Protein AF-A0A818QMR2-F1 (afdb_monomer)

Nearest PDB structures (foldseek):
  8cvs-assembly1_c  TM=7.789E-01  e=3.189E-11  Homo sapiens
  6kwx-assembly1_A  TM=8.080E-01  e=5.828E-10  Homo sapiens
  6kwy-assembly1_c  TM=7.541E-01  e=6.098E-10  Homo sapiens
  6rey-assembly1_d  TM=7.345E-01  e=6.098E-10  Homo sapiens
  7naq-assembly1_c  TM=7.638E-01  e=6.763E-09  Homo sapiens

Mean predicted aligned error: 12.2 Å

Sequence (271 aa):
MHCLKRMTRQLVRQTSSYFQGQTYILPLLMSVLPGIDLNDFEKTSMTLDFFDAIFMLISCVDCSSAVHTRNDLNEIEKEVCLSTAQFEDFITKFLDRIFQMINILSTDFSDAVNINEKYTDNDNLQVKLTSIVTSILRQCSSNIFRDSYEAIAKAIQNLLRSLLNIYPMNYRLTREKLDEPFIDFLPIRIWGQNADFDQIQVQYHIPNVDEIDFACDFVNTFIYSELMFLKENFLKVSKDERLRSLTVISSLAIGCFRIVSRIESKEVPNL

Solvent-accessible surface area (backbone atoms only — not comparable to full-atom values): 15987 Å² total; per-residue (Å²): 100,72,71,56,54,72,40,38,57,64,31,42,20,78,38,97,91,41,65,65,34,47,62,49,48,63,61,47,54,62,71,47,52,74,37,65,36,95,90,36,65,68,54,20,49,50,39,51,56,35,49,52,57,44,56,79,34,46,71,98,59,70,42,36,69,35,67,80,70,45,90,84,69,51,75,63,55,42,51,36,26,51,55,27,63,48,47,63,63,49,52,51,59,49,49,54,53,50,50,52,50,49,52,57,59,41,72,77,46,85,86,76,84,90,81,84,84,81,96,77,64,68,74,63,48,53,54,50,50,50,52,50,52,51,47,47,74,70,68,55,50,58,70,61,39,63,78,41,44,68,60,53,31,48,50,50,24,52,55,34,36,71,37,60,41,74,46,76,75,54,87,71,78,63,89,73,67,89,85,52,59,57,77,84,45,60,68,80,76,59,19,37,59,78,69,55,74,96,68,63,81,73,46,61,45,67,60,46,71,67,44,46,52,52,51,49,53,55,45,57,68,47,47,55,56,38,50,52,51,43,72,78,34,63,90,78,53,55,72,52,54,49,49,50,40,52,43,51,46,51,21,48,52,66,19,46,50,81,78,56,74,78,82,84,73,76,83,74,77,84,128

Foldseek 3Di:
DVVLLVCLLVLLAQDPVDRLSLLCLLVCLVVLLPLLDPVDPPSNVVSVSSVVSNPLQADLDQQQCLVVVDPPDDPSSNSNNVSS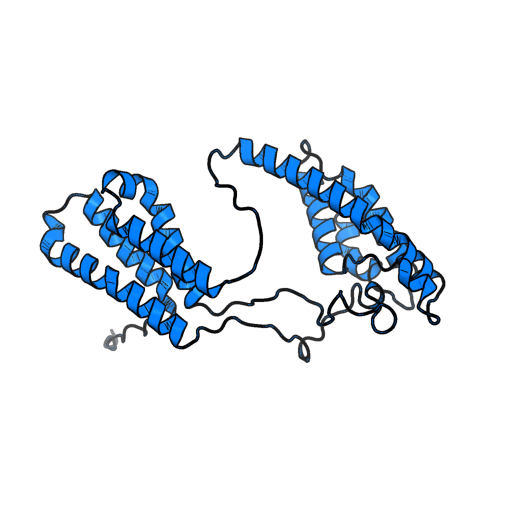VCSVVSVVSNVVSVVVNCVVVCVVPPDDDDDDDDDDDPPVVLVVLLVVLVCCLVPDDLVRCLVCLVVSLVSLQVSLCVQAPKDFPDPDLDPDDSPDDSHVDPRSNRGSPHRDPVPDPTDIDHHDPVSVVVLVVSLVVQQVVLVVCCVVCVPPDDPSSVSSSCSSNVSSCNNNVNVDDDDDDDPDPDD

Structure (mmCIF, N/CA/C/O backbone):
data_AF-A0A818QMR2-F1
#
_entry.id   AF-A0A818QMR2-F1
#
loop_
_atom_site.group_PDB
_atom_site.id
_atom_site.type_symbol
_atom_site.label_atom_id
_atom_site.label_alt_id
_atom_site.label_comp_id
_atom_site.label_asym_id
_atom_site.label_entity_id
_atom_site.label_seq_id
_atom_site.pdbx_PDB_ins_code
_atom_site.Cartn_x
_atom_site.Cartn_y
_atom_site.Cartn_z
_atom_site.occupancy
_atom_site.B_iso_or_equiv
_atom_site.auth_seq_id
_atom_site.auth_comp_id
_atom_site.auth_asym_id
_atom_site.auth_atom_id
_atom_site.pdbx_PDB_model_num
ATOM 1 N N . MET A 1 1 ? 14.823 19.671 -7.748 1.00 72.25 1 MET A N 1
ATOM 2 C CA . MET A 1 1 ? 14.104 18.382 -7.854 1.00 72.25 1 MET A CA 1
ATOM 3 C C . MET A 1 1 ? 12.709 18.499 -8.482 1.00 72.25 1 MET A C 1
ATOM 5 O O . MET A 1 1 ? 12.382 17.694 -9.343 1.00 72.25 1 MET A O 1
ATOM 9 N N . HIS A 1 2 ? 11.903 19.519 -8.151 1.00 75.75 2 HIS A N 1
ATOM 10 C CA . HIS A 1 2 ? 10.544 19.685 -8.708 1.00 75.75 2 HIS A CA 1
ATOM 11 C C . HIS A 1 2 ? 10.437 19.660 -10.244 1.00 75.75 2 HIS A C 1
ATOM 13 O O . HIS A 1 2 ? 9.513 19.051 -10.778 1.00 75.75 2 HIS A O 1
ATOM 19 N N . CYS A 1 3 ? 11.372 20.284 -10.970 1.00 81.75 3 CYS A N 1
ATOM 20 C CA . CYS A 1 3 ? 11.368 20.244 -12.437 1.00 81.75 3 CYS A CA 1
ATOM 21 C C . CYS A 1 3 ? 11.612 18.826 -12.970 1.00 81.75 3 CYS A C 1
ATOM 23 O O . CYS A 1 3 ? 10.933 18.398 -13.897 1.00 81.75 3 CYS A O 1
ATOM 25 N N . LEU A 1 4 ? 12.519 18.077 -12.334 1.00 79.00 4 LEU A N 1
ATOM 26 C CA . LEU A 1 4 ? 12.825 16.696 -12.702 1.00 79.00 4 LEU A CA 1
ATOM 27 C C . LEU A 1 4 ? 11.606 15.786 -12.475 1.00 79.00 4 LEU A C 1
ATOM 29 O O . LEU A 1 4 ? 11.243 15.036 -13.374 1.00 79.00 4 LEU A O 1
ATOM 33 N N . LYS A 1 5 ? 10.892 15.960 -11.348 1.00 80.56 5 LYS A N 1
ATOM 34 C CA . LYS A 1 5 ? 9.622 15.264 -11.044 1.00 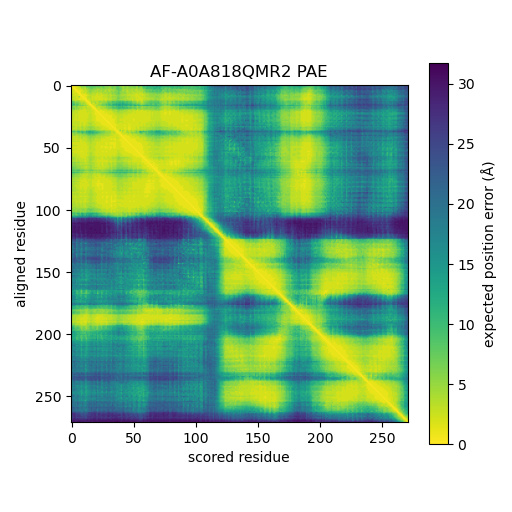80.56 5 LYS A CA 1
ATOM 35 C C . LYS A 1 5 ? 8.544 15.479 -12.118 1.00 80.56 5 LYS A C 1
ATOM 37 O O . LYS A 1 5 ? 7.731 14.602 -12.388 1.00 80.56 5 LYS A O 1
ATOM 42 N N . ARG A 1 6 ? 8.500 16.658 -12.743 1.00 82.44 6 ARG A N 1
ATOM 43 C CA . ARG A 1 6 ? 7.528 16.943 -13.816 1.00 82.44 6 ARG A CA 1
ATOM 44 C C . ARG A 1 6 ? 7.885 16.268 -15.137 1.00 82.44 6 ARG A C 1
ATOM 46 O O . ARG A 1 6 ? 7.009 16.070 -15.973 1.00 82.44 6 ARG A O 1
ATOM 53 N N . MET A 1 7 ? 9.153 15.916 -15.321 1.00 86.50 7 MET A N 1
ATOM 54 C CA . MET A 1 7 ? 9.665 15.303 -16.545 1.00 86.50 7 MET A CA 1
ATOM 55 C C . MET A 1 7 ? 9.785 13.781 -16.444 1.00 86.50 7 MET A C 1
ATOM 57 O O . MET A 1 7 ? 10.022 13.136 -17.462 1.00 86.50 7 MET A O 1
ATOM 61 N N . THR A 1 8 ? 9.563 13.197 -15.262 1.00 87.88 8 THR A N 1
ATOM 62 C CA . THR A 1 8 ? 9.777 11.773 -14.974 1.00 87.88 8 THR A CA 1
ATOM 63 C C . THR A 1 8 ? 9.131 10.851 -16.001 1.00 87.88 8 THR A C 1
ATOM 65 O O . THR A 1 8 ? 9.783 9.958 -16.523 1.00 87.88 8 THR A O 1
ATOM 68 N N . ARG A 1 9 ? 7.875 11.108 -16.385 1.00 87.38 9 ARG A N 1
ATOM 69 C CA . ARG A 1 9 ? 7.177 10.276 -17.378 1.00 87.38 9 ARG A CA 1
ATOM 70 C C . ARG A 1 9 ? 7.822 10.326 -18.762 1.00 87.38 9 ARG A C 1
ATOM 72 O O . ARG A 1 9 ? 7.910 9.293 -19.413 1.00 87.38 9 ARG A O 1
ATOM 79 N N . GLN A 1 10 ? 8.281 11.498 -19.196 1.00 86.69 10 GLN A N 1
ATOM 80 C CA . GLN A 1 10 ? 8.950 11.656 -20.493 1.00 86.69 10 GLN A CA 1
ATOM 81 C C . GLN A 1 10 ? 10.368 11.088 -20.489 1.00 86.69 10 GLN A C 1
ATOM 83 O O . GLN A 1 10 ? 10.864 10.672 -21.527 1.00 86.69 10 GLN A O 1
ATOM 88 N N . LEU A 1 11 ? 11.012 11.073 -19.323 1.00 89.31 11 LEU A N 1
ATOM 89 C CA . LEU A 1 11 ? 12.320 10.465 -19.138 1.00 89.31 11 LEU A CA 1
ATOM 90 C C . LEU A 1 11 ? 12.228 8.932 -19.153 1.00 89.31 11 LEU A C 1
ATOM 92 O O . LEU A 1 11 ? 13.040 8.270 -19.785 1.00 89.31 11 LEU A O 1
ATOM 96 N N . VAL A 1 12 ? 11.222 8.373 -18.478 1.00 90.56 12 VAL A N 1
ATOM 97 C CA . VAL A 1 12 ? 11.041 6.923 -18.323 1.00 90.56 12 VAL A CA 1
ATOM 98 C C . VAL A 1 12 ? 10.469 6.265 -19.586 1.00 90.56 12 VAL A C 1
ATOM 100 O O . VAL A 1 12 ? 10.807 5.124 -19.899 1.00 90.56 12 VAL A O 1
ATOM 103 N N . ARG A 1 13 ? 9.592 6.954 -20.322 1.00 86.50 13 ARG A N 1
ATOM 104 C CA . ARG A 1 13 ? 8.950 6.399 -21.516 1.00 86.50 13 ARG A CA 1
ATOM 105 C C . ARG A 1 13 ? 9.864 6.532 -22.733 1.00 86.50 13 ARG A C 1
ATOM 107 O O . ARG A 1 13 ? 10.238 7.643 -23.100 1.00 86.50 13 ARG A O 1
ATOM 114 N N . GLN A 1 14 ? 10.121 5.430 -23.438 1.00 81.12 14 GLN A N 1
ATOM 115 C CA . GLN A 1 14 ? 10.727 5.524 -24.768 1.00 81.12 14 GLN A CA 1
ATOM 116 C C . GLN A 1 14 ? 9.752 6.202 -25.737 1.00 81.12 14 GLN A C 1
ATOM 118 O O . GLN A 1 14 ? 8.620 5.751 -25.940 1.00 81.12 14 GLN A O 1
ATOM 123 N N . THR A 1 15 ? 10.194 7.300 -26.344 1.00 80.50 15 THR A N 1
ATOM 124 C CA . THR A 1 15 ? 9.456 7.995 -27.404 1.00 80.50 15 THR A CA 1
ATOM 125 C C . THR A 1 15 ? 10.331 8.103 -28.644 1.00 80.50 15 THR A C 1
ATOM 127 O O . THR A 1 15 ? 11.555 8.141 -28.543 1.00 80.50 15 THR A O 1
ATOM 130 N N . SER A 1 16 ? 9.720 8.198 -29.825 1.00 79.38 16 SER A N 1
ATOM 131 C CA . SER A 1 16 ? 10.461 8.379 -31.082 1.00 79.38 16 SER A CA 1
ATOM 132 C C . SER A 1 16 ? 11.329 9.645 -31.082 1.00 79.38 16 SER A C 1
ATOM 134 O O . SER A 1 16 ? 12.387 9.667 -31.701 1.00 79.38 16 SER A O 1
ATOM 136 N N . SER A 1 17 ? 10.902 10.688 -30.364 1.00 81.69 17 SER A N 1
ATOM 137 C CA . SER A 1 17 ? 11.625 11.954 -30.203 1.00 81.69 17 SER A CA 1
ATOM 138 C C . SER A 1 17 ? 12.726 11.925 -29.142 1.00 81.69 17 SER A C 1
ATOM 140 O O . SER A 1 17 ? 13.624 12.761 -29.181 1.00 81.69 17 SER A O 1
ATOM 142 N N . TYR A 1 18 ? 12.647 11.014 -28.170 1.00 84.44 18 TYR A N 1
ATOM 143 C CA . TYR A 1 18 ? 13.596 10.930 -27.064 1.00 84.44 18 TYR A CA 1
ATOM 144 C C . TYR A 1 18 ? 13.729 9.481 -26.598 1.00 84.44 18 TYR A C 1
ATOM 146 O O . TYR A 1 18 ? 12.989 8.997 -25.742 1.00 84.44 18 TYR A O 1
ATOM 154 N N . PHE A 1 19 ? 14.672 8.784 -27.222 1.00 81.12 19 PHE A N 1
ATOM 155 C CA . PHE A 1 19 ? 14.885 7.352 -27.043 1.00 81.12 19 PHE A CA 1
ATOM 156 C C . PHE A 1 19 ? 15.916 7.032 -25.942 1.00 81.12 19 PHE A C 1
ATOM 158 O O . PHE A 1 19 ? 15.886 5.947 -25.378 1.00 81.12 19 PHE A O 1
ATOM 165 N N . GLN A 1 20 ? 16.793 7.982 -25.589 1.00 88.38 20 GLN A N 1
ATOM 166 C CA . GLN A 1 20 ? 17.846 7.806 -24.570 1.00 88.38 20 GLN A CA 1
ATOM 167 C C . GLN A 1 20 ? 17.352 7.994 -23.131 1.00 88.38 20 GLN A C 1
ATOM 169 O O . GLN A 1 20 ? 18.091 7.705 -22.204 1.00 88.38 20 GLN A O 1
ATOM 174 N N . GLY A 1 21 ? 16.128 8.483 -22.909 1.00 91.00 21 GLY A N 1
ATOM 175 C CA . GLY A 1 21 ? 15.674 8.887 -21.572 1.00 91.00 21 GLY A CA 1
ATOM 176 C C . GLY A 1 21 ? 15.855 7.819 -20.488 1.00 91.00 21 GLY A C 1
ATOM 177 O O . GLY A 1 21 ? 16.298 8.127 -19.381 1.00 91.00 21 GLY A O 1
ATOM 178 N N . GLN A 1 22 ? 15.596 6.557 -20.837 1.00 92.69 22 GLN A N 1
ATOM 179 C CA . GLN A 1 22 ? 15.689 5.430 -19.914 1.00 92.69 22 GLN A CA 1
ATOM 180 C C . GLN A 1 22 ? 17.106 5.166 -19.394 1.00 92.69 22 GLN A C 1
ATOM 182 O O . GLN A 1 22 ? 17.247 4.722 -18.255 1.00 92.69 22 GLN A O 1
ATOM 187 N N . THR A 1 23 ? 18.151 5.469 -20.174 1.00 94.00 23 THR A N 1
ATOM 188 C CA . THR A 1 23 ? 19.544 5.209 -19.761 1.00 94.00 23 THR A CA 1
ATOM 189 C C . THR A 1 23 ? 19.954 6.076 -18.574 1.00 94.00 23 THR A C 1
ATOM 191 O O . THR A 1 23 ? 20.802 5.688 -17.775 1.00 94.00 23 THR A O 1
ATOM 194 N N . TYR A 1 24 ? 19.300 7.226 -18.393 1.00 92.94 24 TYR A N 1
ATOM 195 C CA . TYR A 1 24 ? 19.579 8.143 -17.292 1.00 92.94 24 TYR A CA 1
ATOM 196 C C . TYR A 1 24 ? 18.865 7.781 -15.990 1.00 92.94 24 TYR A C 1
ATOM 198 O O . TYR A 1 24 ? 19.216 8.341 -14.954 1.00 92.94 24 TYR A O 1
ATOM 206 N N . ILE A 1 25 ? 17.886 6.868 -16.002 1.00 93.06 25 ILE A N 1
ATOM 207 C CA . ILE A 1 25 ? 17.039 6.597 -14.830 1.00 93.06 25 ILE A CA 1
ATOM 208 C C . ILE A 1 25 ? 17.864 6.099 -13.645 1.00 93.06 25 ILE A C 1
ATOM 210 O O . ILE A 1 25 ? 17.853 6.740 -12.597 1.00 93.06 25 ILE A O 1
ATOM 214 N N . LEU A 1 26 ? 18.617 5.009 -13.798 1.00 93.25 26 LEU A N 1
ATOM 215 C CA . LEU A 1 26 ? 19.428 4.461 -12.704 1.00 93.25 26 LEU A CA 1
ATOM 216 C C . LEU A 1 26 ? 20.564 5.398 -12.267 1.00 93.25 26 LEU A C 1
ATOM 218 O O . LEU A 1 26 ? 20.700 5.624 -11.063 1.00 93.25 26 LEU A O 1
ATOM 222 N N . PRO A 1 27 ? 21.332 6.022 -13.183 1.00 94.38 27 PRO A N 1
ATOM 223 C CA . PRO A 1 27 ? 22.305 7.047 -12.808 1.00 94.38 27 PRO A CA 1
ATOM 224 C C . PRO A 1 27 ? 21.693 8.205 -12.005 1.00 94.38 27 PRO A C 1
ATOM 226 O O . PRO A 1 27 ? 22.282 8.677 -11.027 1.00 94.38 27 PRO A O 1
ATOM 229 N N . LEU A 1 28 ? 20.490 8.657 -12.374 1.00 93.69 28 LEU A N 1
ATOM 230 C CA . LEU A 1 28 ? 19.769 9.685 -11.625 1.00 93.69 28 LEU A CA 1
ATOM 231 C C . LEU A 1 28 ? 19.324 9.171 -10.259 1.00 93.69 28 LEU A C 1
ATOM 233 O O . LEU A 1 28 ? 19.553 9.859 -9.270 1.00 93.69 28 LEU A O 1
ATOM 237 N N . LEU A 1 29 ? 18.767 7.961 -10.175 1.00 93.81 29 LEU A N 1
ATOM 238 C CA . LEU A 1 29 ? 18.381 7.352 -8.902 1.00 93.81 29 LEU A CA 1
ATOM 239 C C . LEU A 1 29 ? 19.566 7.290 -7.924 1.00 93.81 29 LEU A C 1
ATOM 241 O O . LEU A 1 29 ? 19.464 7.763 -6.791 1.00 93.81 29 LEU A O 1
ATOM 245 N N . MET A 1 30 ? 20.715 6.804 -8.397 1.00 93.62 30 MET A N 1
ATOM 246 C CA . MET A 1 30 ? 21.949 6.716 -7.612 1.00 93.62 30 MET A CA 1
ATOM 247 C C . MET A 1 30 ? 22.483 8.092 -7.193 1.00 93.62 30 MET A C 1
ATOM 249 O O . MET A 1 30 ? 22.859 8.285 -6.037 1.00 93.62 30 MET A O 1
ATOM 253 N N . SER A 1 31 ? 22.511 9.064 -8.109 1.00 93.94 31 SER A N 1
ATOM 254 C CA . SER A 1 31 ? 23.057 10.403 -7.824 1.00 93.94 31 SER A CA 1
ATOM 255 C C . SER A 1 31 ? 22.177 11.237 -6.892 1.00 93.94 31 SER A C 1
ATOM 257 O O . SER A 1 31 ? 22.684 12.085 -6.158 1.00 93.94 31 SER A O 1
ATOM 259 N N . VAL A 1 32 ? 20.867 10.987 -6.900 1.00 93.56 32 VAL A N 1
ATOM 260 C CA . VAL A 1 32 ? 19.882 11.680 -6.064 1.00 93.56 32 VAL A CA 1
ATOM 261 C C . VAL A 1 32 ? 19.786 11.075 -4.664 1.00 93.56 32 VAL A C 1
ATOM 263 O O . VAL A 1 32 ? 19.384 11.766 -3.730 1.00 93.56 32 VAL A O 1
ATOM 266 N N . LEU A 1 33 ? 20.211 9.825 -4.481 1.00 93.19 33 LEU A N 1
ATOM 267 C CA . LEU A 1 33 ? 20.123 9.100 -3.213 1.00 93.19 33 LEU A CA 1
ATOM 268 C C . LEU A 1 33 ? 20.692 9.838 -1.980 1.00 93.19 33 LEU A C 1
ATOM 270 O O . LEU A 1 33 ? 20.046 9.802 -0.930 1.00 93.19 33 LE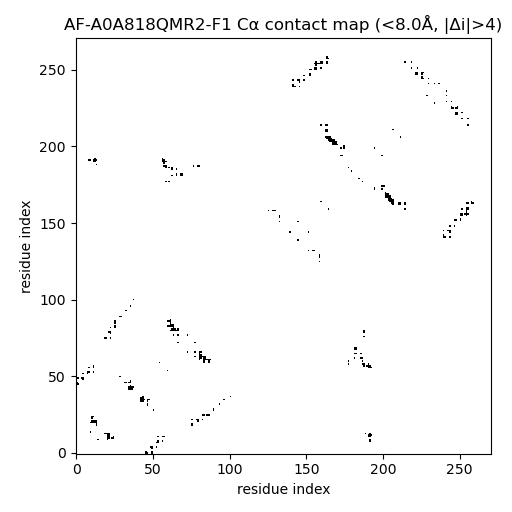U A O 1
ATOM 274 N N . PRO A 1 34 ? 21.825 10.569 -2.060 1.00 92.81 34 PRO A N 1
ATOM 275 C CA . PRO A 1 34 ? 22.319 11.390 -0.951 1.00 92.81 34 PRO A CA 1
ATOM 276 C C . PRO A 1 34 ? 21.391 12.548 -0.552 1.00 92.81 34 PRO A C 1
ATOM 278 O O . PRO A 1 34 ? 21.629 13.194 0.463 1.00 92.81 34 PRO A O 1
ATOM 281 N N . GLY A 1 35 ? 20.368 12.848 -1.356 1.00 90.56 35 GLY A N 1
ATOM 282 C CA . GLY A 1 35 ? 19.330 13.829 -1.052 1.00 90.56 35 GLY A CA 1
ATOM 283 C C . GLY A 1 35 ? 18.385 13.411 0.072 1.00 90.56 35 GLY A C 1
ATOM 284 O O . GLY A 1 35 ? 17.725 14.284 0.627 1.00 90.56 35 GLY A O 1
ATOM 285 N N . ILE A 1 36 ? 18.355 12.121 0.436 1.00 89.56 36 ILE A N 1
ATOM 286 C CA . ILE A 1 36 ? 17.766 11.652 1.696 1.00 89.56 36 ILE A CA 1
ATOM 287 C C . ILE A 1 36 ? 18.767 11.967 2.810 1.00 89.56 36 ILE A C 1
ATOM 289 O O . ILE A 1 36 ? 19.732 11.224 3.036 1.00 89.56 36 ILE A O 1
ATOM 293 N N . ASP A 1 37 ? 18.546 13.109 3.447 1.00 84.38 37 ASP A N 1
ATOM 294 C CA . ASP A 1 37 ? 19.419 13.752 4.420 1.00 84.38 37 ASP A CA 1
ATOM 295 C C . ASP A 1 37 ? 18.641 14.082 5.700 1.00 84.38 37 ASP A C 1
ATOM 297 O O . ASP A 1 37 ? 17.662 14.828 5.700 1.00 84.38 37 ASP A O 1
ATOM 301 N N . LEU A 1 38 ? 19.116 13.537 6.815 1.00 72.56 38 LEU A N 1
ATOM 302 C CA . LEU A 1 38 ? 18.492 13.657 8.132 1.00 72.56 38 LEU A CA 1
ATOM 303 C C . LEU A 1 38 ? 18.451 15.096 8.659 1.00 72.56 38 LEU A C 1
ATOM 305 O O . LEU A 1 38 ? 17.629 15.403 9.516 1.00 72.56 38 LEU A O 1
ATOM 309 N N . ASN A 1 39 ? 19.323 15.971 8.156 1.00 80.44 39 ASN A N 1
ATOM 310 C CA . ASN A 1 39 ? 19.394 17.362 8.604 1.00 80.44 39 ASN A CA 1
ATOM 311 C C . ASN A 1 39 ? 18.546 18.316 7.752 1.00 80.44 39 ASN A C 1
ATOM 313 O O . ASN A 1 39 ? 18.398 19.483 8.108 1.00 80.44 39 ASN A O 1
ATOM 317 N N . ASP A 1 40 ? 18.010 17.841 6.626 1.00 85.81 40 ASP A N 1
ATOM 318 C CA . ASP A 1 40 ? 17.294 18.666 5.655 1.00 85.81 40 ASP A CA 1
ATOM 319 C C . ASP A 1 40 ? 15.991 17.973 5.236 1.00 85.81 40 ASP A C 1
ATOM 321 O O . ASP A 1 40 ? 15.917 17.230 4.252 1.00 85.81 40 ASP A O 1
ATOM 325 N N . PHE A 1 41 ? 14.940 18.209 6.026 1.00 80.44 41 PHE A N 1
ATOM 326 C CA . PHE A 1 41 ? 13.615 17.634 5.793 1.00 80.44 41 PHE A CA 1
ATOM 327 C C . PHE A 1 41 ? 12.995 18.087 4.468 1.00 80.44 41 PHE A C 1
ATOM 329 O O . PHE A 1 41 ? 12.302 17.296 3.827 1.00 80.44 41 PHE A O 1
ATOM 336 N N . GLU A 1 42 ? 13.239 19.325 4.029 1.00 84.31 42 GLU A N 1
ATOM 337 C CA . GLU A 1 42 ? 12.695 19.824 2.763 1.00 84.31 42 GLU A CA 1
ATOM 338 C C . GLU A 1 42 ? 13.339 19.109 1.574 1.00 84.31 42 GLU A C 1
ATOM 340 O O . GLU A 1 42 ? 12.638 18.593 0.697 1.00 84.31 42 GLU A O 1
ATOM 345 N N . LYS A 1 43 ? 14.673 19.010 1.564 1.00 87.44 43 LYS A N 1
ATOM 346 C CA . LYS A 1 43 ? 15.418 18.287 0.526 1.00 87.44 43 LYS A CA 1
ATOM 347 C C . LYS A 1 43 ? 15.084 16.801 0.520 1.00 87.44 43 LYS A C 1
ATOM 349 O O . LYS A 1 43 ? 14.899 16.228 -0.558 1.00 87.44 43 LYS A O 1
ATOM 354 N N . THR A 1 44 ? 14.953 16.199 1.699 1.00 88.25 44 THR A N 1
ATOM 355 C CA . THR A 1 44 ? 14.538 14.803 1.846 1.00 88.25 44 THR A CA 1
ATOM 356 C C . THR A 1 44 ? 13.138 14.583 1.301 1.00 88.25 44 THR A C 1
ATOM 358 O O . THR A 1 44 ? 12.954 13.709 0.458 1.00 88.25 44 THR A O 1
ATOM 361 N N . SER A 1 45 ? 12.172 15.419 1.687 1.00 85.50 45 SER A N 1
ATOM 362 C CA . SER A 1 45 ? 10.798 15.357 1.181 1.00 85.50 45 SER A CA 1
ATOM 363 C C . SER A 1 45 ? 10.760 15.442 -0.347 1.00 85.50 45 SER A C 1
ATOM 365 O O . SER A 1 45 ? 10.222 14.552 -1.003 1.00 85.50 45 SER A O 1
ATOM 367 N N . MET A 1 46 ? 11.446 16.425 -0.944 1.00 88.00 46 MET A N 1
ATOM 368 C CA . MET A 1 46 ? 11.536 16.558 -2.405 1.00 88.00 46 MET A CA 1
ATOM 369 C C . MET A 1 46 ? 12.206 15.359 -3.092 1.00 88.00 46 MET A C 1
ATOM 371 O O . MET A 1 46 ? 11.887 15.050 -4.244 1.00 88.00 46 MET A O 1
ATOM 375 N N . THR A 1 47 ? 13.169 14.728 -2.422 1.00 91.44 47 THR A N 1
ATOM 376 C CA . THR A 1 47 ? 13.895 13.558 -2.926 1.00 91.44 47 THR A CA 1
ATOM 377 C C . THR A 1 47 ? 13.008 12.315 -2.906 1.00 91.44 47 THR A C 1
ATOM 379 O O . THR A 1 47 ? 12.920 11.617 -3.917 1.00 91.44 47 THR A O 1
ATOM 382 N N . LEU A 1 48 ? 12.284 12.083 -1.807 1.00 89.62 48 LEU A N 1
ATOM 383 C CA . LEU A 1 48 ? 11.300 11.004 -1.688 1.00 89.62 48 LEU A CA 1
ATOM 384 C C . LEU A 1 48 ? 10.170 11.164 -2.712 1.00 89.62 48 LEU A C 1
ATOM 386 O O . LEU A 1 48 ? 9.833 10.210 -3.403 1.00 89.62 48 LEU A O 1
ATOM 390 N N . ASP A 1 49 ? 9.677 12.388 -2.896 1.00 86.69 49 ASP A N 1
ATOM 391 C CA . ASP A 1 49 ? 8.682 12.747 -3.913 1.00 86.69 49 ASP A CA 1
ATOM 392 C C . ASP A 1 49 ? 9.119 12.410 -5.348 1.00 86.69 49 ASP A C 1
ATOM 394 O O . ASP A 1 49 ? 8.296 12.107 -6.217 1.00 86.69 49 ASP A O 1
ATOM 398 N N . PHE A 1 50 ? 10.415 12.546 -5.634 1.00 91.88 50 PHE A N 1
ATOM 399 C CA . PHE A 1 50 ? 10.982 12.186 -6.928 1.00 91.88 50 PHE A CA 1
ATOM 400 C C . PHE A 1 50 ? 11.113 10.669 -7.079 1.00 91.88 50 PHE A C 1
ATOM 402 O O . PHE A 1 50 ? 10.760 10.142 -8.136 1.00 91.88 50 PHE A O 1
ATOM 409 N N . PHE A 1 51 ? 11.574 9.976 -6.035 1.00 91.19 51 PHE A N 1
ATOM 410 C CA . PHE A 1 51 ? 11.661 8.517 -6.031 1.00 91.19 51 PHE A CA 1
ATOM 411 C C . PHE A 1 51 ? 10.296 7.860 -6.200 1.00 91.19 51 PHE A C 1
ATOM 413 O O . PHE A 1 51 ? 10.153 7.006 -7.069 1.00 91.19 51 PHE A O 1
ATOM 420 N N . ASP A 1 52 ? 9.286 8.323 -5.465 1.00 88.25 52 ASP A N 1
ATOM 421 C CA . ASP A 1 52 ? 7.897 7.885 -5.613 1.00 88.25 52 ASP A CA 1
ATOM 422 C C . ASP A 1 52 ? 7.410 8.048 -7.063 1.00 88.25 52 ASP A C 1
ATOM 424 O O . ASP A 1 52 ? 6.923 7.104 -7.688 1.00 88.25 52 ASP A O 1
ATOM 428 N N . ALA A 1 53 ? 7.661 9.216 -7.668 1.00 90.19 53 ALA A N 1
ATOM 429 C CA . ALA A 1 53 ? 7.298 9.466 -9.060 1.00 90.19 53 ALA A CA 1
ATOM 430 C C . ALA A 1 53 ? 7.999 8.527 -10.061 1.00 90.19 53 ALA A C 1
ATOM 432 O O . ALA A 1 53 ? 7.385 8.168 -11.065 1.00 90.19 53 ALA A O 1
ATOM 433 N N . ILE A 1 54 ? 9.264 8.147 -9.829 1.00 90.81 54 ILE A N 1
ATOM 434 C CA . ILE A 1 54 ? 9.981 7.174 -10.674 1.00 90.81 54 ILE A CA 1
ATOM 435 C C . ILE A 1 54 ? 9.434 5.762 -10.442 1.00 90.81 54 ILE A C 1
ATOM 437 O O . ILE A 1 54 ? 9.115 5.082 -11.415 1.00 90.81 54 ILE A O 1
ATOM 441 N N . PHE A 1 55 ? 9.298 5.322 -9.187 1.00 89.25 55 PHE A N 1
ATOM 442 C CA . PHE A 1 55 ? 8.861 3.965 -8.841 1.00 89.25 55 PHE A CA 1
ATOM 443 C C . PHE A 1 55 ? 7.434 3.660 -9.293 1.00 89.25 55 PHE A C 1
ATOM 445 O O . PHE A 1 55 ? 7.141 2.524 -9.650 1.00 89.25 55 PHE A O 1
ATOM 452 N N . MET A 1 56 ? 6.562 4.667 -9.376 1.00 86.69 56 MET A N 1
ATOM 453 C CA . MET A 1 56 ? 5.243 4.504 -9.998 1.00 86.69 56 MET A CA 1
ATOM 454 C C . MET A 1 56 ? 5.295 4.261 -11.517 1.00 86.69 56 MET A C 1
ATOM 456 O O . MET A 1 56 ? 4.289 3.864 -12.104 1.00 86.69 56 MET A O 1
ATOM 460 N N . LEU A 1 57 ? 6.425 4.535 -12.175 1.00 88.31 57 LEU A N 1
ATOM 461 C CA . LEU A 1 57 ? 6.585 4.439 -13.629 1.00 88.31 57 LEU A CA 1
ATOM 462 C C . LEU A 1 57 ? 7.500 3.291 -14.070 1.00 88.31 57 LEU A C 1
ATOM 464 O O . LEU A 1 57 ? 7.465 2.938 -15.249 1.00 88.31 57 LEU A O 1
ATOM 468 N N . ILE A 1 58 ? 8.319 2.729 -13.179 1.00 89.19 58 ILE A N 1
ATOM 469 C CA . ILE A 1 58 ? 9.257 1.647 -13.502 1.00 89.19 58 ILE A CA 1
ATOM 470 C C . ILE A 1 58 ? 8.952 0.381 -12.709 1.00 89.19 58 ILE A C 1
ATOM 472 O O . ILE A 1 58 ? 8.431 0.422 -11.601 1.00 89.19 58 ILE A O 1
ATOM 476 N N . SER A 1 59 ? 9.360 -0.756 -13.258 1.00 87.69 59 SER A N 1
ATOM 477 C CA . SER A 1 59 ? 9.472 -2.015 -12.527 1.00 87.69 59 SER A CA 1
ATOM 478 C C . SER A 1 59 ? 10.937 -2.260 -12.156 1.00 87.69 59 SER A C 1
ATOM 480 O O . SER A 1 59 ? 11.782 -2.382 -13.047 1.00 87.69 59 SER A O 1
ATOM 482 N N . CYS A 1 60 ? 11.243 -2.361 -10.863 1.00 89.19 60 CYS A N 1
ATOM 483 C CA . CYS A 1 60 ? 12.591 -2.663 -10.368 1.00 89.19 60 CYS A CA 1
ATOM 484 C C . CYS A 1 60 ? 12.906 -4.160 -10.532 1.00 89.19 60 CYS A C 1
ATOM 486 O O . CYS A 1 60 ? 12.801 -4.927 -9.578 1.00 89.19 60 CYS A O 1
ATOM 488 N N . VAL A 1 61 ? 13.244 -4.577 -11.753 1.00 90.25 61 VAL A N 1
ATOM 489 C CA . VAL A 1 61 ? 13.612 -5.958 -12.100 1.00 90.25 61 VAL A CA 1
ATOM 490 C C . VAL A 1 61 ? 14.997 -5.9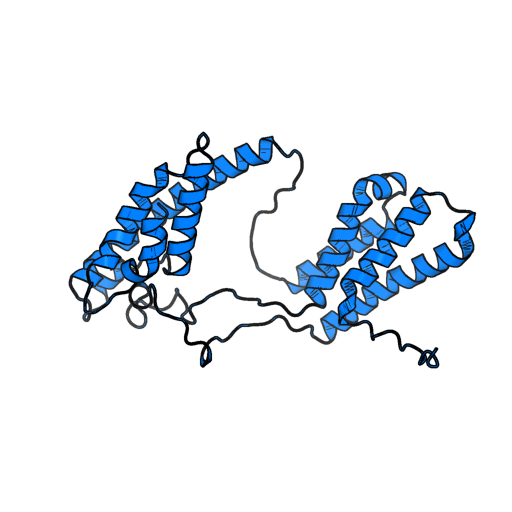48 -12.737 1.00 90.25 61 VAL A C 1
ATOM 492 O O . VAL A 1 61 ? 15.222 -5.194 -13.686 1.00 90.25 61 VAL A O 1
ATOM 495 N N . ASP A 1 62 ? 15.909 -6.784 -12.237 1.00 92.62 62 ASP A N 1
ATOM 496 C CA . ASP A 1 62 ? 17.188 -7.033 -12.902 1.00 92.62 62 ASP A CA 1
ATOM 497 C C . ASP A 1 62 ? 16.956 -7.900 -14.144 1.00 92.62 62 ASP A C 1
ATOM 499 O O . ASP A 1 62 ? 16.715 -9.104 -14.061 1.00 92.62 62 ASP A O 1
ATOM 503 N N . CYS A 1 63 ? 17.018 -7.259 -15.306 1.00 92.94 63 CYS A N 1
ATOM 504 C CA . CYS A 1 63 ? 16.909 -7.890 -16.614 1.00 92.94 63 CYS A CA 1
ATOM 505 C C . CYS A 1 63 ? 18.233 -7.841 -17.388 1.00 92.94 63 CYS A C 1
ATOM 507 O O . CYS A 1 63 ? 18.240 -7.972 -18.613 1.00 92.94 63 CYS A O 1
ATOM 509 N N . SER A 1 64 ? 19.367 -7.683 -16.700 1.00 94.88 64 SER A N 1
ATOM 510 C CA . SER A 1 64 ? 20.699 -7.657 -17.323 1.00 94.88 64 SER A CA 1
ATOM 511 C C . SER A 1 64 ? 21.010 -8.927 -18.122 1.00 94.88 64 SER A C 1
ATOM 513 O O . SER A 1 64 ? 21.603 -8.860 -19.200 1.00 94.88 64 SER A O 1
ATOM 515 N N . SER A 1 65 ? 20.507 -10.080 -17.672 1.00 93.38 65 SER A N 1
ATOM 516 C CA . SER A 1 65 ? 20.631 -11.364 -18.373 1.00 93.38 65 SER A CA 1
ATOM 517 C C . SER A 1 65 ? 19.830 -11.446 -19.684 1.00 93.38 65 SER A C 1
ATOM 519 O O . SER A 1 65 ? 20.107 -12.317 -20.517 1.00 93.38 65 SER A O 1
ATOM 521 N N . ALA A 1 66 ? 18.883 -10.528 -19.927 1.00 93.25 66 ALA A N 1
ATOM 522 C CA . ALA A 1 66 ? 18.097 -10.487 -21.162 1.00 93.25 66 ALA A CA 1
ATOM 523 C C . ALA A 1 66 ? 18.978 -10.291 -22.408 1.00 93.25 66 ALA A C 1
ATOM 525 O O . ALA A 1 66 ? 18.651 -10.802 -23.477 1.00 93.25 66 ALA A O 1
ATOM 526 N N . VAL A 1 67 ? 20.134 -9.630 -22.261 1.00 93.38 67 VAL A N 1
ATOM 527 C CA . VAL A 1 67 ? 21.104 -9.393 -23.348 1.00 93.38 67 VAL A CA 1
ATOM 528 C C . VAL A 1 67 ? 21.672 -10.692 -23.929 1.00 93.38 67 VAL A C 1
ATOM 530 O O . VAL A 1 67 ? 22.088 -10.722 -25.084 1.00 93.38 67 VAL A O 1
ATOM 533 N N . HIS A 1 68 ? 21.667 -11.777 -23.153 1.00 92.31 68 HIS A N 1
ATOM 534 C CA . HIS A 1 68 ? 22.159 -13.086 -23.589 1.00 92.31 68 HIS A CA 1
ATOM 535 C C . HIS A 1 68 ? 21.061 -14.005 -24.131 1.00 92.31 68 HIS A C 1
ATOM 537 O O . HIS A 1 68 ? 21.368 -14.999 -24.784 1.00 92.31 68 HIS A O 1
ATOM 543 N N . THR A 1 69 ? 19.795 -13.709 -23.837 1.00 90.62 69 THR A N 1
ATOM 544 C CA . THR A 1 69 ? 18.656 -14.579 -24.172 1.00 90.62 69 THR A CA 1
ATOM 545 C C . THR A 1 69 ? 17.836 -14.042 -25.338 1.00 90.62 69 THR A C 1
ATOM 547 O O . THR A 1 69 ? 17.313 -14.826 -26.129 1.00 90.62 69 THR A O 1
ATOM 550 N N . ARG A 1 70 ? 17.735 -12.715 -25.474 1.00 92.25 70 ARG A N 1
ATOM 551 C CA . ARG A 1 70 ? 16.950 -12.044 -26.512 1.00 92.25 70 ARG A CA 1
ATOM 552 C C . ARG A 1 70 ? 17.814 -11.625 -27.700 1.00 92.25 70 ARG A C 1
ATOM 554 O O . ARG A 1 70 ? 18.911 -11.103 -27.533 1.00 92.25 70 ARG A O 1
ATOM 561 N N . ASN A 1 71 ? 17.258 -11.755 -28.905 1.00 91.56 71 ASN A N 1
ATOM 562 C CA . ASN A 1 71 ? 17.915 -11.361 -30.161 1.00 91.56 71 ASN A CA 1
ATOM 563 C C . ASN A 1 71 ? 17.358 -10.059 -30.766 1.00 91.56 71 ASN A C 1
ATOM 565 O O . ASN A 1 71 ? 17.859 -9.593 -31.785 1.00 91.56 71 ASN A O 1
ATOM 569 N N . ASP A 1 72 ? 16.313 -9.483 -30.170 1.00 94.50 72 ASP A N 1
ATOM 570 C CA . ASP A 1 72 ? 15.559 -8.336 -30.691 1.00 94.50 72 ASP A CA 1
ATOM 571 C C . ASP A 1 72 ? 15.874 -7.011 -29.970 1.00 94.50 72 ASP A C 1
ATOM 573 O O . ASP A 1 72 ? 15.129 -6.044 -30.112 1.00 94.50 72 ASP A O 1
ATOM 577 N N . LEU A 1 73 ? 16.946 -6.969 -29.173 1.00 93.31 73 LEU A N 1
ATOM 578 C CA . LEU A 1 73 ? 17.331 -5.792 -28.393 1.00 93.31 73 LEU A CA 1
ATOM 579 C C . LEU A 1 73 ? 18.110 -4.783 -29.238 1.00 93.31 73 LEU A C 1
ATOM 581 O O . LEU A 1 73 ? 19.122 -5.128 -29.859 1.00 93.31 73 LEU A O 1
ATOM 585 N N . ASN A 1 74 ? 17.698 -3.516 -29.188 1.00 92.50 74 ASN A N 1
ATOM 586 C CA . ASN A 1 74 ? 18.510 -2.417 -29.714 1.00 92.50 74 ASN A CA 1
ATOM 587 C C . ASN A 1 74 ? 19.631 -2.013 -28.729 1.00 92.50 74 ASN A C 1
ATOM 589 O O . ASN A 1 74 ? 19.627 -2.420 -27.570 1.00 92.50 74 ASN A O 1
ATOM 593 N N . GLU A 1 75 ? 20.603 -1.210 -29.176 1.00 92.38 75 GLU A N 1
ATOM 594 C CA . GLU A 1 75 ? 21.770 -0.829 -28.353 1.00 92.38 75 GLU A CA 1
ATOM 595 C C . GLU A 1 75 ? 21.396 -0.125 -27.041 1.00 92.38 75 GLU A C 1
ATOM 597 O O . GLU A 1 75 ? 22.051 -0.317 -26.021 1.00 92.38 75 GLU A O 1
ATOM 602 N N . ILE A 1 76 ? 20.302 0.632 -27.040 1.00 92.19 76 ILE A N 1
ATOM 603 C CA . ILE A 1 76 ? 19.841 1.379 -25.868 1.00 92.19 76 ILE A CA 1
ATOM 604 C C . ILE A 1 76 ? 19.130 0.453 -24.897 1.00 92.19 76 ILE A C 1
ATOM 606 O O . ILE A 1 76 ? 19.370 0.521 -23.699 1.00 92.19 76 ILE A O 1
ATOM 610 N N . GLU A 1 77 ? 18.301 -0.460 -25.399 1.00 94.06 77 GLU A N 1
ATOM 611 C CA . GLU A 1 77 ? 17.706 -1.507 -24.571 1.00 94.06 77 GLU A CA 1
ATOM 612 C C . GLU A 1 77 ? 18.784 -2.381 -23.932 1.00 94.06 77 GLU A C 1
ATOM 614 O O . GLU A 1 77 ? 18.667 -2.698 -22.753 1.00 94.06 77 GLU A O 1
ATOM 619 N N . LYS A 1 78 ? 19.861 -2.714 -24.659 1.00 95.06 78 LYS A N 1
ATOM 620 C CA . LYS A 1 78 ? 21.011 -3.428 -24.083 1.00 95.06 78 LYS A CA 1
ATOM 621 C C . LYS A 1 78 ? 21.650 -2.629 -22.949 1.00 95.06 78 LYS A C 1
ATOM 623 O O . LYS A 1 78 ? 21.879 -3.190 -21.882 1.00 95.06 78 LYS A O 1
ATOM 628 N N . GLU A 1 79 ? 21.908 -1.339 -23.157 1.00 95.56 79 GLU A N 1
ATOM 629 C CA . GLU A 1 79 ? 22.470 -0.455 -22.128 1.00 95.56 79 GLU A CA 1
ATOM 630 C C . GLU A 1 79 ? 21.569 -0.385 -20.885 1.00 95.56 79 GLU A C 1
ATOM 632 O O . GLU A 1 79 ? 22.040 -0.591 -19.763 1.00 95.56 79 GLU A O 1
ATOM 637 N N . VAL A 1 80 ? 20.263 -0.171 -21.077 1.00 94.69 80 VAL A N 1
ATOM 638 C CA . VAL A 1 80 ? 19.285 -0.116 -19.982 1.00 94.69 80 VAL A CA 1
ATOM 639 C C . VAL A 1 80 ? 19.224 -1.460 -19.256 1.00 94.69 80 VAL A C 1
ATOM 641 O O . VAL A 1 80 ? 19.359 -1.472 -18.033 1.00 94.69 80 VAL A O 1
ATOM 644 N N . CYS A 1 81 ? 19.108 -2.587 -19.970 1.00 95.38 81 CYS A N 1
ATOM 645 C CA . CYS A 1 81 ? 19.131 -3.929 -19.380 1.00 95.38 81 CYS A CA 1
ATOM 646 C C . CYS A 1 81 ? 20.380 -4.141 -18.523 1.00 95.38 81 CYS A C 1
ATOM 648 O O . CYS A 1 81 ? 20.260 -4.516 -17.360 1.00 95.38 81 CYS A O 1
ATOM 650 N N . LEU A 1 82 ? 21.572 -3.851 -19.047 1.00 96.31 82 LEU A N 1
ATOM 651 C CA . LEU A 1 82 ? 22.815 -4.002 -18.285 1.00 96.31 82 LEU A CA 1
ATOM 652 C C . LEU A 1 82 ? 22.840 -3.110 -17.040 1.00 96.31 82 LEU A C 1
ATOM 654 O O . LEU A 1 82 ? 23.291 -3.554 -15.986 1.00 96.31 82 LEU A O 1
ATOM 658 N N . SER A 1 83 ? 22.311 -1.884 -17.130 1.00 95.62 83 SER A N 1
ATOM 659 C CA . SER A 1 83 ? 22.218 -0.994 -15.968 1.00 95.62 83 SER A CA 1
ATOM 660 C C . SER A 1 83 ? 21.336 -1.574 -14.857 1.00 95.62 83 SER A C 1
ATOM 662 O O . SER A 1 83 ? 21.655 -1.377 -13.685 1.00 95.62 83 SER A O 1
ATOM 664 N N . THR A 1 84 ? 20.289 -2.348 -15.191 1.00 95.00 84 THR A N 1
ATOM 665 C CA . THR A 1 84 ? 19.340 -2.900 -14.201 1.00 95.00 84 THR A CA 1
ATOM 666 C C . THR A 1 84 ? 19.967 -3.842 -13.169 1.00 95.00 84 THR A C 1
ATOM 668 O O . THR A 1 84 ? 19.409 -3.975 -12.082 1.00 95.00 84 THR A O 1
ATOM 671 N N . ALA A 1 85 ? 21.168 -4.378 -13.420 1.00 95.19 85 ALA A N 1
ATOM 672 C CA . ALA A 1 85 ? 21.948 -5.120 -12.422 1.00 95.19 85 ALA A CA 1
ATOM 673 C C . ALA A 1 85 ? 22.264 -4.290 -11.158 1.00 95.19 85 ALA A C 1
ATOM 675 O O . ALA A 1 85 ? 22.557 -4.833 -10.098 1.00 95.19 85 ALA A O 1
ATOM 676 N N . GLN A 1 86 ? 22.198 -2.956 -11.246 1.00 94.88 86 GLN A N 1
ATOM 677 C CA . GLN A 1 86 ? 22.434 -2.054 -10.116 1.00 94.88 86 GLN A CA 1
ATOM 678 C C . GLN A 1 86 ? 21.197 -1.839 -9.230 1.00 94.88 86 GLN A C 1
ATOM 680 O O . GLN A 1 86 ? 21.303 -1.155 -8.210 1.00 94.88 86 GLN A O 1
ATOM 685 N N . PHE A 1 87 ? 20.024 -2.379 -9.589 1.00 92.81 87 PHE A N 1
ATOM 686 C CA . PHE A 1 87 ? 18.812 -2.180 -8.791 1.00 92.81 87 PHE A CA 1
ATOM 687 C C . PHE A 1 87 ? 18.947 -2.729 -7.374 1.00 92.81 87 PHE A C 1
ATOM 689 O O . PHE A 1 87 ? 18.523 -2.055 -6.442 1.00 92.81 87 PHE A O 1
ATOM 696 N N . GLU A 1 88 ? 19.548 -3.906 -7.195 1.00 91.75 88 GLU A N 1
ATOM 697 C CA . GLU A 1 88 ? 19.734 -4.500 -5.865 1.00 91.75 88 GLU A CA 1
ATOM 698 C C . GLU A 1 88 ? 20.562 -3.582 -4.952 1.00 91.75 88 GLU A C 1
ATOM 700 O O . GLU A 1 88 ? 20.142 -3.259 -3.837 1.00 91.75 88 GLU A O 1
ATOM 705 N N . ASP A 1 89 ? 21.698 -3.090 -5.454 1.00 92.56 89 ASP A N 1
ATOM 706 C CA . ASP A 1 89 ? 22.573 -2.160 -4.731 1.00 92.56 89 ASP A CA 1
ATOM 707 C C . ASP A 1 89 ? 21.854 -0.842 -4.406 1.00 92.56 89 ASP A C 1
ATOM 709 O O . ASP A 1 89 ? 21.912 -0.355 -3.273 1.00 92.56 89 ASP A O 1
ATOM 713 N N . PHE A 1 90 ? 21.121 -0.284 -5.375 1.00 93.62 90 PHE A N 1
ATOM 714 C CA . PHE A 1 90 ? 20.343 0.935 -5.168 1.00 93.62 90 PHE A CA 1
ATOM 715 C C . PHE A 1 90 ? 19.256 0.751 -4.103 1.00 93.62 90 PHE A C 1
ATOM 717 O O . PHE A 1 90 ? 19.173 1.556 -3.175 1.00 93.62 90 PHE A O 1
ATOM 724 N N . ILE A 1 91 ? 18.434 -0.298 -4.221 1.00 92.12 91 ILE A N 1
ATOM 725 C CA . ILE A 1 91 ? 17.317 -0.566 -3.306 1.00 92.12 91 ILE A CA 1
ATOM 726 C C . ILE A 1 91 ? 17.835 -0.815 -1.893 1.00 92.12 91 ILE A C 1
ATOM 728 O O . ILE A 1 91 ? 17.278 -0.263 -0.947 1.00 92.12 91 ILE A O 1
ATOM 732 N N . THR A 1 92 ? 18.932 -1.558 -1.745 1.00 87.38 92 THR A N 1
ATOM 733 C CA . THR A 1 92 ? 19.563 -1.794 -0.439 1.00 87.38 92 THR A CA 1
ATOM 734 C C . THR A 1 92 ? 19.984 -0.473 0.209 1.00 87.38 92 THR A C 1
ATOM 736 O O . THR A 1 92 ? 19.542 -0.152 1.311 1.00 87.38 92 THR A O 1
ATOM 739 N N . LYS A 1 93 ? 20.742 0.366 -0.511 1.00 89.88 93 LYS A N 1
ATOM 740 C CA . LYS A 1 93 ? 21.190 1.673 0.004 1.00 89.88 93 LYS A CA 1
ATOM 741 C C . LYS A 1 93 ? 20.036 2.645 0.266 1.00 89.88 93 LYS A C 1
ATOM 743 O O . LYS A 1 93 ? 20.120 3.474 1.173 1.00 89.88 93 LYS A O 1
ATOM 748 N N . PHE A 1 94 ? 18.980 2.585 -0.543 1.00 91.81 94 PHE A N 1
ATOM 749 C CA . PHE A 1 94 ? 17.759 3.359 -0.339 1.00 91.81 94 PHE A CA 1
ATOM 750 C C . PHE A 1 94 ? 17.053 2.940 0.948 1.00 91.81 94 PHE A C 1
ATOM 752 O O . PHE A 1 94 ? 16.803 3.795 1.798 1.00 91.81 94 PHE A O 1
ATOM 759 N N . LEU A 1 95 ? 16.814 1.641 1.138 1.00 89.88 95 LEU A N 1
ATOM 760 C CA . LEU A 1 95 ? 16.177 1.114 2.343 1.00 89.88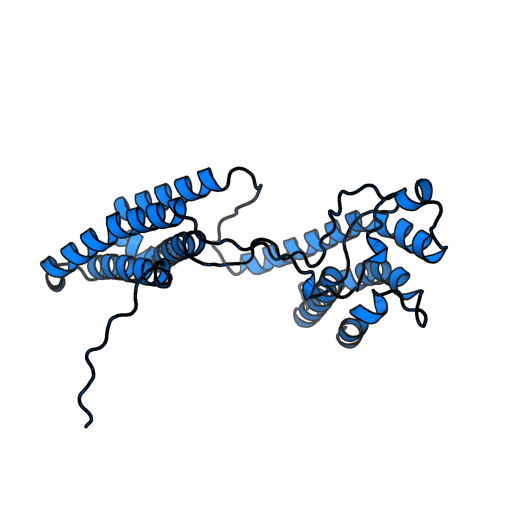 95 LEU A CA 1
ATOM 761 C C . LEU A 1 95 ? 16.996 1.403 3.603 1.00 89.88 95 LEU A C 1
ATOM 763 O O . LEU A 1 95 ? 16.411 1.833 4.592 1.00 89.88 95 LEU A O 1
ATOM 767 N N . ASP A 1 96 ? 18.325 1.286 3.559 1.00 86.81 96 ASP A N 1
ATOM 768 C CA . ASP A 1 96 ? 19.189 1.645 4.693 1.00 86.81 96 ASP A CA 1
ATOM 769 C C . ASP A 1 96 ? 18.967 3.095 5.152 1.00 86.81 96 ASP A C 1
ATOM 771 O O . ASP A 1 96 ? 18.855 3.369 6.350 1.00 86.81 96 ASP A O 1
ATOM 775 N N . ARG A 1 97 ? 18.847 4.039 4.208 1.00 86.88 97 ARG A N 1
ATOM 776 C CA . ARG A 1 97 ? 18.568 5.453 4.519 1.00 86.88 97 ARG A CA 1
ATOM 777 C C . ARG A 1 97 ? 17.154 5.663 5.054 1.00 86.88 97 ARG A C 1
ATOM 779 O O . ARG A 1 97 ? 16.972 6.442 5.989 1.00 86.88 97 ARG A O 1
ATOM 786 N N . ILE A 1 98 ? 16.166 4.958 4.502 1.00 87.38 98 ILE A N 1
ATOM 787 C CA . ILE A 1 98 ? 14.788 4.987 5.010 1.00 87.38 98 ILE A CA 1
ATOM 788 C C . ILE A 1 98 ? 14.728 4.434 6.437 1.00 87.38 98 ILE A C 1
ATOM 790 O O . ILE A 1 98 ? 14.108 5.052 7.297 1.00 87.38 98 ILE A O 1
ATOM 794 N N . PHE A 1 99 ? 15.409 3.327 6.735 1.00 82.06 99 PHE A N 1
ATOM 795 C CA . PHE A 1 99 ? 15.463 2.769 8.086 1.00 82.06 99 PHE A CA 1
ATOM 796 C C . PHE A 1 99 ? 16.160 3.706 9.070 1.00 82.06 99 PHE A C 1
ATOM 798 O O . PHE A 1 99 ? 15.679 3.871 10.188 1.00 82.06 99 PHE A O 1
ATOM 805 N N . GLN A 1 100 ? 17.240 4.378 8.666 1.00 81.81 100 GLN A N 1
ATOM 806 C CA . GLN A 1 100 ? 17.871 5.414 9.493 1.00 81.81 100 GLN A CA 1
ATOM 807 C C . GLN A 1 100 ? 16.902 6.560 9.811 1.00 81.81 100 GLN A C 1
ATOM 809 O O . GLN A 1 100 ? 16.799 6.966 10.969 1.00 81.81 100 GLN A O 1
ATOM 814 N N . MET A 1 101 ? 16.151 7.038 8.813 1.00 79.00 101 MET A N 1
ATOM 815 C CA . MET A 1 101 ? 15.105 8.044 9.016 1.00 79.00 101 MET A CA 1
ATOM 816 C C . MET A 1 101 ? 14.000 7.559 9.950 1.00 79.00 101 MET A C 1
ATOM 818 O O . MET A 1 101 ? 13.641 8.278 10.877 1.00 79.00 101 MET A O 1
ATOM 822 N N . ILE A 1 102 ? 13.472 6.352 9.725 1.00 77.19 102 ILE A N 1
ATOM 823 C CA . ILE A 1 102 ? 12.433 5.757 10.574 1.00 77.19 102 ILE A CA 1
ATOM 824 C C . ILE A 1 102 ? 12.938 5.651 12.005 1.00 77.19 102 ILE A C 1
ATOM 826 O O . ILE A 1 102 ? 12.221 6.057 12.907 1.00 77.19 102 ILE A O 1
ATOM 830 N N . ASN A 1 103 ? 14.166 5.176 12.221 1.00 72.69 103 ASN A N 1
ATOM 831 C CA . ASN A 1 103 ? 14.739 5.064 13.558 1.00 72.69 103 ASN A CA 1
ATOM 832 C C . ASN A 1 103 ? 14.786 6.427 14.257 1.00 72.69 103 ASN A C 1
ATOM 834 O O . ASN A 1 103 ? 14.326 6.527 15.389 1.00 72.69 103 ASN A O 1
ATOM 838 N N . ILE A 1 104 ? 15.231 7.483 13.569 1.00 69.25 104 ILE A N 1
ATOM 839 C CA . ILE A 1 104 ? 15.273 8.846 14.122 1.00 69.25 104 ILE A CA 1
ATOM 840 C C . ILE A 1 104 ? 13.872 9.381 14.428 1.00 69.25 104 ILE A C 1
ATOM 842 O O . ILE A 1 104 ? 13.637 9.851 15.539 1.00 69.25 104 ILE A O 1
ATOM 846 N N . LEU A 1 105 ? 12.930 9.244 13.492 1.00 67.06 105 LEU A N 1
ATOM 847 C CA . LEU A 1 105 ? 11.537 9.656 13.688 1.00 67.06 105 LEU A CA 1
ATOM 848 C C . LEU A 1 105 ? 10.829 8.823 14.772 1.00 67.06 105 LEU A C 1
ATOM 850 O O . LEU A 1 105 ? 9.947 9.325 15.462 1.00 67.06 105 LEU A O 1
ATOM 854 N N . SER A 1 106 ? 11.216 7.557 14.944 1.00 61.25 106 SER A N 1
ATOM 855 C CA . SER A 1 106 ? 10.685 6.668 15.982 1.00 61.25 106 SER A CA 1
ATOM 856 C C . SER A 1 106 ? 11.240 6.994 17.367 1.00 61.25 106 SER A C 1
ATOM 858 O O . SER A 1 106 ? 10.549 6.785 18.355 1.00 61.25 106 SER A O 1
ATOM 860 N N . THR A 1 107 ? 12.436 7.584 17.473 1.00 53.97 107 THR A N 1
ATOM 861 C CA . THR A 1 107 ? 12.949 8.099 18.755 1.00 53.97 107 THR A CA 1
ATOM 862 C C . THR A 1 107 ? 12.107 9.249 19.324 1.00 53.97 107 THR A C 1
ATOM 864 O O . THR A 1 107 ? 12.149 9.463 20.534 1.00 53.97 107 THR A O 1
ATOM 867 N N . ASP A 1 108 ? 11.290 9.920 18.500 1.00 48.75 108 ASP A N 1
ATOM 868 C CA . ASP A 1 108 ? 10.311 10.933 18.931 1.00 48.75 108 ASP A CA 1
ATOM 869 C C . ASP A 1 108 ? 8.934 10.337 19.302 1.00 48.75 108 ASP A C 1
ATOM 871 O O . ASP A 1 108 ? 8.084 11.025 19.870 1.00 48.75 108 ASP A O 1
ATOM 875 N N . PHE A 1 109 ? 8.716 9.044 19.040 1.00 41.69 109 PHE A N 1
ATOM 876 C CA . PHE A 1 109 ? 7.508 8.296 19.390 1.00 41.69 109 PHE A CA 1
ATOM 877 C C . PHE A 1 109 ? 7.898 6.990 20.084 1.00 41.69 109 PHE A C 1
ATOM 879 O O . PHE A 1 109 ? 8.026 5.937 19.461 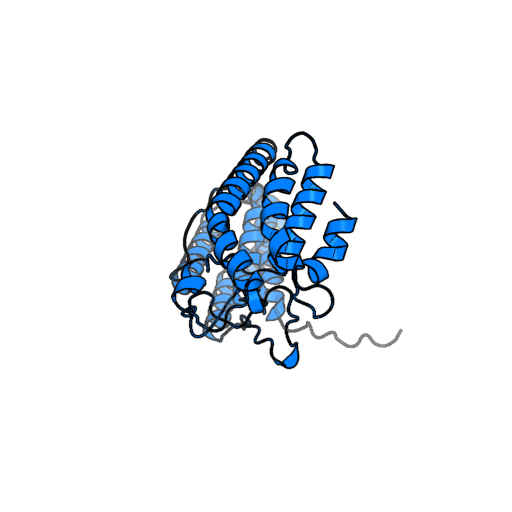1.00 41.69 109 PHE A O 1
ATOM 886 N N . SER A 1 110 ? 8.047 7.043 21.409 1.00 43.16 110 SER A N 1
ATOM 887 C CA . SER A 1 110 ? 7.967 5.807 22.189 1.00 43.16 110 SER A CA 1
ATOM 888 C C . SER A 1 110 ? 6.610 5.141 21.927 1.00 43.16 110 SER A C 1
ATOM 890 O O . SER A 1 110 ? 5.569 5.792 21.970 1.00 43.16 110 SER A O 1
ATOM 892 N N . ASP A 1 111 ? 6.682 3.835 21.669 1.00 42.03 111 ASP A N 1
ATOM 893 C CA . ASP A 1 111 ? 5.602 2.853 21.543 1.00 42.03 111 ASP A CA 1
ATOM 894 C C . ASP A 1 111 ? 4.845 2.777 20.203 1.00 42.03 111 ASP A C 1
ATOM 896 O O . ASP A 1 111 ? 3.702 3.211 20.068 1.00 42.03 111 ASP A O 1
ATOM 900 N N . ALA A 1 112 ? 5.417 2.040 19.242 1.00 38.25 112 ALA A N 1
ATOM 901 C CA . ALA A 1 112 ? 4.618 1.262 18.292 1.00 38.25 112 ALA A CA 1
ATOM 902 C C . ALA A 1 112 ? 5.360 -0.005 17.826 1.00 38.25 112 ALA A C 1
ATOM 904 O O . ALA A 1 112 ? 6.242 0.019 16.976 1.00 38.25 112 ALA A O 1
ATOM 905 N N . VAL A 1 113 ? 4.966 -1.108 18.460 1.00 38.62 113 VAL A N 1
ATOM 906 C CA . VAL A 1 113 ? 5.153 -2.531 18.143 1.00 38.62 113 VAL A CA 1
ATOM 907 C C . VAL A 1 113 ? 5.698 -2.847 16.738 1.00 38.62 113 VAL A C 1
ATOM 909 O O . VAL A 1 113 ? 5.040 -2.633 15.723 1.00 38.62 113 VAL A O 1
ATOM 912 N N . ASN A 1 114 ? 6.870 -3.491 16.732 1.00 39.28 114 ASN A N 1
ATOM 913 C CA . ASN A 1 114 ? 7.423 -4.265 15.622 1.00 39.28 114 ASN A CA 1
ATOM 914 C C . ASN A 1 114 ? 6.435 -5.338 15.146 1.00 39.28 114 ASN A C 1
ATOM 916 O O . ASN A 1 114 ? 6.087 -6.229 15.922 1.00 39.28 114 ASN A O 1
ATOM 920 N N . ILE A 1 115 ? 6.091 -5.337 13.858 1.00 38.28 115 ILE A N 1
ATOM 921 C CA . ILE A 1 115 ? 5.636 -6.552 13.174 1.00 38.28 115 ILE A CA 1
ATOM 922 C C . ILE A 1 115 ? 6.377 -6.644 11.844 1.00 38.28 115 ILE A C 1
ATOM 924 O O . ILE A 1 115 ? 6.073 -5.933 10.890 1.00 38.28 115 ILE A O 1
ATOM 928 N N . ASN A 1 116 ? 7.363 -7.538 11.821 1.00 32.91 116 ASN A N 1
ATOM 929 C CA . ASN A 1 116 ? 8.004 -8.028 10.614 1.00 32.91 116 ASN A CA 1
ATOM 930 C C . ASN A 1 116 ? 7.418 -9.397 10.238 1.00 32.91 116 ASN A C 1
ATOM 932 O O . ASN A 1 116 ? 7.132 -10.223 11.101 1.00 32.91 116 ASN A O 1
ATOM 936 N N . GLU A 1 117 ? 7.378 -9.603 8.924 1.00 34.22 117 GLU A N 1
ATOM 937 C CA . GLU A 1 117 ? 7.347 -10.858 8.165 1.00 34.22 117 GLU A CA 1
ATOM 938 C C . GLU A 1 117 ? 6.031 -11.606 7.851 1.00 34.22 117 GLU A C 1
ATOM 940 O O . GLU A 1 117 ? 5.341 -12.163 8.696 1.00 34.22 117 GLU A O 1
ATOM 945 N N . LYS A 1 118 ? 5.878 -11.737 6.520 1.00 32.28 118 LYS A N 1
ATOM 946 C CA . LYS A 1 118 ? 5.418 -12.868 5.695 1.00 32.28 118 LYS A CA 1
ATOM 947 C C . LYS A 1 118 ? 3.933 -13.236 5.659 1.00 32.28 118 LYS A C 1
ATOM 949 O O . LYS A 1 118 ? 3.360 -13.849 6.548 1.00 32.28 118 LYS A O 1
ATOM 954 N N . TYR A 1 119 ? 3.390 -12.979 4.470 1.00 40.78 119 TYR A N 1
ATOM 955 C CA . TYR A 1 119 ? 2.175 -13.547 3.910 1.00 40.78 119 TYR A CA 1
ATOM 956 C C . TYR A 1 119 ? 2.293 -15.063 3.731 1.00 40.78 119 TYR A C 1
ATOM 958 O O . TYR A 1 119 ? 3.104 -15.533 2.932 1.00 40.78 119 TYR A O 1
ATOM 966 N N . THR A 1 120 ? 1.459 -15.814 4.445 1.00 41.50 120 THR A N 1
ATOM 967 C CA . THR A 1 120 ? 0.749 -17.032 4.001 1.00 41.50 120 THR A CA 1
ATOM 968 C C . THR A 1 120 ? -0.217 -17.450 5.127 1.00 41.50 120 THR A C 1
ATOM 970 O O . THR A 1 120 ? 0.134 -17.330 6.294 1.00 41.50 120 THR A O 1
ATOM 973 N N . ASP A 1 121 ? -1.440 -17.872 4.777 1.00 43.75 121 ASP A N 1
ATOM 974 C CA . ASP A 1 121 ? -2.617 -18.150 5.639 1.00 43.75 121 ASP A CA 1
ATOM 975 C C . ASP A 1 121 ? -3.377 -16.938 6.223 1.00 43.75 121 ASP A C 1
ATOM 977 O O . ASP A 1 121 ? -3.460 -16.736 7.438 1.00 43.75 121 ASP A O 1
ATOM 981 N N . ASN A 1 122 ? -4.016 -16.153 5.347 1.00 49.34 122 ASN A N 1
ATOM 982 C CA . ASN A 1 122 ? -4.831 -14.992 5.736 1.00 49.34 122 ASN A CA 1
ATOM 983 C C . ASN A 1 122 ? -6.102 -15.382 6.531 1.00 49.34 122 ASN A C 1
ATOM 985 O O . ASN A 1 122 ? -6.435 -14.722 7.517 1.00 49.34 122 ASN A O 1
ATOM 989 N N . ASP A 1 123 ? -6.747 -16.504 6.188 1.00 51.66 123 ASP A N 1
ATOM 990 C CA . ASP A 1 123 ? -7.997 -16.953 6.833 1.00 51.66 123 ASP A CA 1
ATOM 991 C C . ASP A 1 123 ? -7.771 -17.382 8.293 1.00 51.66 123 ASP A C 1
ATOM 993 O O . ASP A 1 123 ? -8.571 -17.097 9.185 1.00 51.66 123 ASP A O 1
ATOM 997 N N . ASN A 1 124 ? -6.619 -17.997 8.586 1.00 60.84 124 ASN A N 1
ATOM 998 C CA . ASN A 1 124 ? -6.263 -18.405 9.947 1.00 60.84 124 ASN A CA 1
ATOM 999 C C . ASN A 1 124 ? -5.831 -17.204 10.809 1.00 60.84 124 ASN A C 1
ATOM 1001 O O . ASN A 1 124 ? -5.995 -17.210 12.031 1.00 60.84 124 ASN A O 1
ATOM 1005 N N . LEU A 1 125 ? -5.273 -16.156 10.194 1.00 66.69 125 LEU A N 1
ATOM 1006 C CA . LEU A 1 125 ? -4.828 -14.965 10.914 1.00 66.69 125 LEU A CA 1
ATOM 1007 C C . LEU A 1 125 ? -6.006 -14.100 11.371 1.00 66.69 125 LEU A C 1
ATOM 1009 O O . LEU A 1 1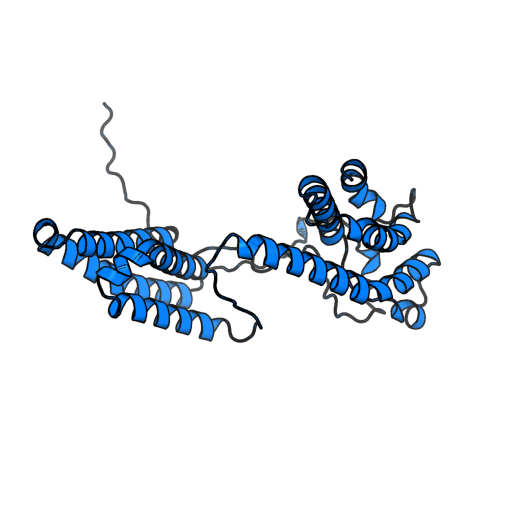25 ? -6.013 -13.666 12.522 1.00 66.69 125 LEU A O 1
ATOM 1013 N N . GLN A 1 126 ? -7.017 -13.891 10.523 1.00 66.06 126 GLN A N 1
ATOM 1014 C CA . GLN A 1 126 ? -8.205 -13.117 10.902 1.00 66.06 126 GLN A CA 1
ATOM 1015 C C . GLN A 1 126 ? -8.951 -13.761 12.075 1.00 66.06 126 GLN A C 1
ATOM 1017 O O . GLN A 1 126 ? -9.262 -13.079 13.051 1.00 66.06 126 GLN A O 1
ATOM 1022 N N . VAL A 1 127 ? -9.146 -15.084 12.048 1.00 68.81 127 VAL A N 1
ATOM 1023 C CA . VAL A 1 127 ? -9.769 -15.826 13.159 1.00 68.81 127 VAL A CA 1
ATOM 1024 C C . VAL A 1 127 ? -8.962 -15.674 14.454 1.00 68.81 127 VAL A C 1
ATOM 1026 O O . VAL A 1 127 ? -9.533 -15.419 15.520 1.00 68.81 127 VAL A O 1
ATOM 1029 N N . LYS A 1 128 ? -7.626 -15.759 14.378 1.00 72.75 128 LYS A N 1
ATOM 1030 C CA . LYS A 1 128 ? -6.739 -15.538 15.534 1.00 72.75 128 LYS A CA 1
ATOM 1031 C C . LYS A 1 128 ? -6.834 -14.108 16.067 1.00 72.75 128 LYS A C 1
ATOM 1033 O O . LYS A 1 128 ? -6.953 -13.930 17.279 1.00 72.75 128 LYS A O 1
ATOM 1038 N N . LEU A 1 129 ? -6.820 -13.102 15.191 1.00 74.12 129 LEU A N 1
ATOM 1039 C CA . LEU A 1 129 ? -6.955 -11.693 15.571 1.00 74.12 129 LEU A CA 1
ATOM 1040 C C . LEU A 1 129 ? -8.302 -11.429 16.245 1.00 74.12 129 LEU A C 1
ATOM 1042 O O . LEU A 1 129 ? -8.331 -10.820 17.315 1.00 74.12 129 LEU A O 1
ATOM 1046 N N . THR A 1 130 ? -9.395 -11.964 15.695 1.00 74.25 130 THR A N 1
ATOM 1047 C CA . THR A 1 130 ? -10.720 -11.895 16.321 1.00 74.25 130 THR A CA 1
ATOM 1048 C C . THR A 1 130 ? -10.701 -12.522 17.709 1.00 74.25 130 THR A C 1
ATOM 1050 O O . THR A 1 130 ? -11.119 -11.879 18.667 1.00 74.25 130 THR A O 1
ATOM 1053 N N . SER A 1 131 ? -10.142 -13.727 17.860 1.00 76.00 131 SER A N 1
ATOM 1054 C CA . SER A 1 131 ? -10.043 -14.402 19.162 1.00 76.00 131 SER A CA 1
ATOM 1055 C C . SER A 1 131 ? -9.242 -13.592 20.191 1.00 76.00 131 SER A C 1
ATOM 1057 O O . SER A 1 131 ? -9.597 -13.566 21.376 1.00 76.00 131 SER A O 1
ATOM 1059 N N . ILE A 1 132 ? -8.172 -12.916 19.763 1.00 82.19 132 ILE A N 1
ATOM 1060 C CA . ILE A 1 132 ? -7.367 -12.043 20.627 1.00 82.19 132 ILE A CA 1
ATOM 1061 C C . ILE A 1 132 ? -8.183 -10.816 21.044 1.00 82.19 132 ILE A C 1
ATOM 1063 O O . ILE A 1 132 ? -8.281 -10.537 22.240 1.00 82.19 132 ILE A O 1
ATOM 1067 N N . VAL A 1 133 ? -8.827 -10.126 20.096 1.00 81.38 133 VAL A N 1
ATOM 1068 C CA . VAL A 1 133 ? -9.687 -8.965 20.387 1.00 81.38 133 VAL A CA 1
ATOM 1069 C C . VAL A 1 133 ? -10.834 -9.364 21.320 1.00 81.38 133 VAL A C 1
ATOM 1071 O O . VAL A 1 133 ? -11.080 -8.680 22.312 1.00 81.38 133 VAL A O 1
ATOM 1074 N N . THR A 1 134 ? -11.482 -10.508 21.087 1.00 79.25 134 THR A N 1
ATOM 1075 C CA . THR A 1 134 ? -12.510 -11.070 21.976 1.00 79.25 134 THR A CA 1
ATOM 1076 C C . THR A 1 134 ? -11.960 -11.331 23.379 1.00 79.25 134 THR A C 1
ATOM 1078 O O . THR A 1 134 ? -12.617 -11.001 24.367 1.00 79.25 134 THR A O 1
ATOM 1081 N N . SER A 1 135 ? -10.758 -11.898 23.490 1.00 82.50 135 SER A N 1
ATOM 1082 C CA . SER A 1 135 ? -10.126 -12.181 24.784 1.00 82.50 135 SER A CA 1
ATOM 1083 C C . SER A 1 135 ? -9.816 -10.901 25.555 1.00 82.50 135 SER A C 1
ATOM 1085 O O . SER A 1 135 ? -10.149 -10.822 26.736 1.00 82.50 135 SER A O 1
ATOM 1087 N N . ILE A 1 136 ? -9.275 -9.881 24.884 1.00 84.38 136 ILE A N 1
ATOM 1088 C CA . ILE A 1 136 ? -9.039 -8.544 25.451 1.00 84.38 136 ILE A CA 1
ATOM 1089 C C . ILE A 1 136 ? -10.365 -7.941 25.929 1.00 84.38 136 ILE A C 1
ATOM 1091 O O . ILE A 1 136 ? -10.485 -7.546 27.087 1.00 84.38 136 ILE A O 1
ATOM 1095 N N . LEU A 1 137 ? -11.402 -7.956 25.087 1.00 81.94 137 LEU A N 1
ATOM 1096 C CA . LEU A 1 137 ? -12.721 -7.421 25.436 1.00 81.94 137 LEU A CA 1
ATOM 1097 C C . LEU A 1 137 ? -13.372 -8.121 26.628 1.00 81.94 137 LEU A C 1
ATOM 1099 O O . LEU A 1 137 ? -14.109 -7.476 27.371 1.00 81.94 137 LEU A O 1
ATOM 1103 N N . ARG A 1 138 ? -13.111 -9.415 26.833 1.00 82.75 138 ARG A N 1
ATOM 1104 C CA . ARG A 1 138 ? -13.650 -10.176 27.970 1.00 82.75 138 ARG A CA 1
ATOM 1105 C C . ARG A 1 138 ? -12.816 -10.020 29.239 1.00 82.75 138 ARG A C 1
ATOM 1107 O O . ARG A 1 138 ? -13.386 -9.929 30.320 1.00 82.75 138 ARG A O 1
ATOM 1114 N N . GLN A 1 139 ? -11.491 -10.003 29.116 1.00 83.38 139 GLN A N 1
ATOM 1115 C CA . GLN A 1 139 ? -10.573 -10.135 30.252 1.00 83.38 139 GLN A CA 1
ATOM 1116 C C . GLN A 1 139 ? -10.000 -8.797 30.742 1.00 83.38 139 GLN A C 1
ATOM 1118 O O . GLN A 1 139 ? -9.483 -8.733 31.857 1.00 83.38 139 GLN A O 1
ATOM 1123 N N . CYS A 1 140 ? -10.101 -7.714 29.961 1.00 82.06 140 CYS A N 1
ATOM 1124 C CA . CYS A 1 140 ? -9.623 -6.405 30.402 1.00 82.06 140 CYS A CA 1
ATOM 1125 C C . CYS A 1 140 ? -10.430 -5.873 31.594 1.00 82.06 140 CYS A C 1
ATOM 1127 O O . CYS A 1 140 ? -11.663 -5.779 31.562 1.00 82.06 140 CYS A O 1
ATOM 1129 N N . SER A 1 141 ? -9.704 -5.460 32.634 1.00 83.38 141 SER A N 1
ATOM 1130 C CA . SER A 1 141 ? -10.256 -4.705 33.757 1.00 83.38 141 SER A CA 1
ATOM 1131 C C . SER A 1 141 ? -10.615 -3.278 33.330 1.00 83.38 141 SER A C 1
ATOM 1133 O O . SER A 1 141 ? -10.061 -2.748 32.365 1.00 83.38 141 SER A O 1
ATOM 1135 N N . SER A 1 142 ? -11.528 -2.631 34.058 1.00 77.56 142 SER A N 1
ATOM 1136 C CA . SER A 1 142 ? -12.017 -1.286 33.718 1.00 77.56 142 SER A CA 1
ATOM 1137 C C . SER A 1 142 ? -10.905 -0.231 33.668 1.00 77.56 142 SER A C 1
ATOM 1139 O O . SER A 1 142 ? -10.932 0.634 32.800 1.00 77.56 142 SER A O 1
ATOM 1141 N N . ASN A 1 143 ? -9.890 -0.346 34.531 1.00 77.81 143 ASN A N 1
ATOM 1142 C CA . ASN A 1 143 ? -8.761 0.589 34.566 1.00 77.81 143 ASN A CA 1
ATOM 1143 C C . ASN A 1 143 ? -7.887 0.471 33.309 1.00 77.81 143 ASN A C 1
ATOM 1145 O O . ASN A 1 143 ? -7.596 1.474 32.669 1.00 77.81 143 ASN A O 1
ATOM 1149 N N . ILE A 1 144 ? -7.529 -0.758 32.916 1.00 81.88 144 ILE A N 1
ATOM 1150 C CA . ILE A 1 144 ? -6.726 -1.007 31.707 1.00 81.88 144 ILE A CA 1
ATOM 1151 C C . ILE A 1 144 ? -7.522 -0.617 30.460 1.00 81.88 144 ILE A C 1
ATOM 1153 O O . ILE A 1 144 ? -6.976 -0.010 29.539 1.00 81.88 144 ILE A O 1
ATOM 1157 N N . PHE A 1 145 ? -8.823 -0.929 30.439 1.00 85.12 145 PHE A N 1
ATOM 1158 C CA . PHE A 1 145 ? -9.692 -0.553 29.331 1.00 85.12 145 PHE A CA 1
ATOM 1159 C C . PHE A 1 145 ? -9.724 0.962 29.151 1.00 85.12 145 PHE A C 1
ATOM 1161 O O . PHE A 1 145 ? -9.564 1.427 28.030 1.00 85.12 145 PHE A O 1
ATOM 1168 N N . ARG A 1 146 ? -9.898 1.732 30.233 1.00 80.56 146 ARG A N 1
ATOM 1169 C CA . ARG A 1 146 ? -9.905 3.199 30.178 1.00 80.56 146 ARG A CA 1
ATOM 1170 C C . ARG A 1 146 ? -8.625 3.744 29.557 1.00 80.56 146 ARG A C 1
ATOM 1172 O O . ARG A 1 146 ? -8.705 4.640 28.731 1.00 80.56 146 ARG A O 1
ATOM 1179 N N . ASP A 1 147 ? -7.472 3.198 29.920 1.00 81.81 147 ASP A N 1
ATOM 1180 C CA . ASP A 1 147 ? -6.192 3.708 29.424 1.00 81.81 147 ASP A CA 1
ATOM 1181 C C . ASP A 1 147 ? -5.911 3.247 27.974 1.00 81.81 147 ASP A C 1
ATOM 1183 O O . ASP A 1 147 ? -5.167 3.899 27.249 1.00 81.81 147 ASP A O 1
ATOM 1187 N N . SER A 1 148 ? -6.556 2.165 27.514 1.00 81.00 148 SER A N 1
ATOM 1188 C CA . SER A 1 148 ? -6.363 1.568 26.176 1.00 81.00 148 SER A CA 1
ATOM 1189 C C . SER A 1 148 ? -7.572 1.705 25.234 1.00 81.00 148 SER A C 1
ATOM 1191 O O . SER A 1 148 ? -7.596 1.089 24.164 1.00 81.00 148 SER A O 1
ATOM 1193 N N . TYR A 1 149 ? -8.596 2.476 25.613 1.00 83.00 149 TYR A N 1
ATOM 1194 C CA . TYR A 1 149 ? -9.912 2.449 24.958 1.00 83.00 149 TYR A CA 1
ATOM 1195 C C . TYR A 1 149 ? -9.847 2.824 23.469 1.00 83.00 149 TYR A C 1
ATOM 1197 O O . TYR A 1 149 ? -10.519 2.198 22.652 1.00 83.00 149 TYR A O 1
ATOM 1205 N N . GLU A 1 150 ? -8.992 3.781 23.093 1.00 77.62 150 GLU A N 1
ATOM 1206 C CA . GLU A 1 150 ? -8.795 4.189 21.695 1.00 77.62 150 GLU A CA 1
ATOM 1207 C C . GLU A 1 150 ? -8.172 3.083 20.845 1.00 77.62 150 GLU A C 1
ATOM 1209 O O . GLU A 1 150 ? -8.583 2.872 19.702 1.00 77.62 150 GLU A O 1
ATOM 1214 N N . ALA A 1 151 ? -7.188 2.366 21.390 1.00 82.56 151 ALA A N 1
ATOM 1215 C CA . ALA A 1 151 ? -6.533 1.265 20.693 1.00 82.56 151 ALA A CA 1
ATOM 1216 C C . ALA A 1 151 ? -7.511 0.103 20.480 1.00 82.56 151 ALA A C 1
ATOM 1218 O O . ALA A 1 151 ? -7.610 -0.428 19.374 1.00 82.56 151 ALA A O 1
ATOM 1219 N N . ILE A 1 152 ? -8.298 -0.229 21.508 1.00 82.75 152 ILE A N 1
ATOM 1220 C CA . ILE A 1 152 ? -9.342 -1.258 21.433 1.00 82.75 152 ILE A CA 1
ATOM 1221 C C . ILE A 1 152 ? -10.414 -0.862 20.409 1.00 82.75 152 ILE A C 1
ATOM 1223 O O . ILE A 1 152 ? -10.782 -1.670 19.556 1.00 82.75 152 ILE A O 1
ATOM 1227 N N . ALA A 1 153 ? -10.875 0.391 20.443 1.00 79.06 153 ALA A N 1
ATOM 1228 C CA . ALA A 1 153 ? -11.842 0.915 19.485 1.00 79.06 153 ALA A CA 1
ATOM 1229 C C . ALA A 1 153 ? -11.341 0.792 18.039 1.00 79.06 153 ALA A C 1
ATOM 1231 O O . ALA A 1 153 ? -12.054 0.287 17.168 1.00 79.06 153 ALA A O 1
ATOM 1232 N N . LYS A 1 154 ? -10.091 1.206 17.787 1.00 79.38 154 LYS A N 1
ATOM 1233 C CA . LYS A 1 154 ? -9.446 1.092 16.471 1.00 79.38 154 LYS A CA 1
ATOM 1234 C C . LYS A 1 154 ? -9.294 -0.365 16.038 1.00 79.38 154 LYS A C 1
ATOM 1236 O O . LYS A 1 154 ? -9.557 -0.662 14.876 1.00 79.38 154 LYS A O 1
ATOM 1241 N N . ALA A 1 155 ? -8.932 -1.270 16.948 1.00 82.06 155 ALA A N 1
ATOM 1242 C CA . ALA A 1 155 ? -8.800 -2.694 16.648 1.00 82.06 155 ALA A CA 1
ATOM 1243 C C . ALA A 1 155 ? -10.133 -3.307 16.189 1.00 82.06 155 ALA A C 1
ATOM 1245 O O . ALA A 1 155 ? -10.179 -3.935 15.134 1.00 82.06 155 ALA A O 1
ATOM 1246 N N . ILE A 1 156 ? -11.226 -3.051 16.919 1.00 84.06 156 ILE A N 1
ATOM 1247 C CA . ILE A 1 156 ? -12.577 -3.511 16.547 1.00 84.06 156 ILE A CA 1
ATOM 1248 C C . ILE A 1 156 ? -12.982 -2.955 15.179 1.00 84.06 156 ILE A C 1
ATOM 1250 O O . ILE A 1 156 ? -13.450 -3.695 14.315 1.00 84.06 156 ILE A O 1
ATOM 1254 N N . GLN A 1 157 ? -12.794 -1.649 14.973 1.00 85.31 157 GLN A N 1
ATOM 1255 C CA . GLN A 1 157 ? -13.161 -1.002 13.716 1.00 85.31 157 GLN A CA 1
ATOM 1256 C C . GLN A 1 157 ? -12.363 -1.561 12.540 1.00 85.31 157 GLN A C 1
ATOM 1258 O O . GLN A 1 157 ? -12.942 -1.819 11.491 1.00 85.31 157 GLN A O 1
ATOM 1263 N N . ASN A 1 158 ? -11.053 -1.749 12.694 1.00 82.62 158 ASN A N 1
ATOM 1264 C CA . ASN A 1 158 ? -10.201 -2.253 11.622 1.00 82.62 158 ASN A CA 1
ATOM 1265 C C . ASN A 1 158 ? -10.507 -3.717 11.294 1.00 82.62 158 ASN A C 1
ATOM 1267 O O . ASN A 1 158 ? -10.562 -4.046 10.114 1.00 82.62 158 ASN A O 1
ATOM 1271 N N . LEU A 1 159 ? -10.790 -4.547 12.304 1.00 83.69 159 LEU A N 1
ATOM 1272 C CA . LEU A 1 159 ? -11.228 -5.934 12.119 1.00 83.69 159 LEU A CA 1
ATOM 1273 C C . LEU A 1 159 ? -12.539 -6.008 11.323 1.00 83.69 159 LEU A C 1
ATOM 1275 O O . LEU A 1 159 ? -12.645 -6.728 10.335 1.00 83.69 159 LEU A O 1
ATOM 1279 N N . LEU A 1 160 ? -13.548 -5.230 11.720 1.00 84.56 160 LEU A N 1
ATOM 1280 C CA . LEU A 1 160 ? -14.831 -5.230 11.017 1.00 84.56 160 LEU A CA 1
ATOM 1281 C C . LEU A 1 160 ? -14.711 -4.625 9.615 1.00 84.56 160 LEU A C 1
ATOM 1283 O O . LEU A 1 160 ? -15.321 -5.127 8.678 1.00 84.56 160 LEU A O 1
ATOM 1287 N N . ARG A 1 161 ? -13.887 -3.587 9.436 1.00 85.56 161 ARG A N 1
ATOM 1288 C CA . ARG A 1 161 ? -13.622 -3.007 8.112 1.00 85.56 161 ARG A CA 1
ATOM 1289 C C . ARG A 1 161 ? -12.890 -3.979 7.193 1.00 85.56 161 ARG A C 1
ATOM 1291 O O . ARG A 1 161 ? -13.202 -3.973 6.008 1.00 85.56 161 ARG A O 1
ATOM 1298 N N . SER A 1 162 ? -11.954 -4.790 7.690 1.00 83.62 162 SER A N 1
ATOM 1299 C CA . SER A 1 162 ? -11.263 -5.768 6.839 1.00 83.62 162 SER A CA 1
ATOM 1300 C C . SER A 1 162 ? -12.200 -6.860 6.328 1.00 83.62 162 SER A C 1
ATOM 1302 O O . SER A 1 162 ? -11.981 -7.339 5.223 1.00 83.62 162 SER A O 1
ATOM 1304 N N . LEU A 1 163 ? -13.244 -7.196 7.096 1.00 82.38 163 LEU A N 1
ATOM 1305 C CA . LEU A 1 163 ? -14.258 -8.192 6.732 1.00 82.38 163 LEU A CA 1
ATOM 1306 C C . LEU A 1 163 ? -15.396 -7.613 5.879 1.00 82.38 163 LEU A C 1
ATOM 1308 O O . LEU A 1 163 ? -15.883 -8.269 4.971 1.00 82.38 163 LEU A O 1
ATOM 1312 N N . LEU A 1 164 ? -15.851 -6.389 6.170 1.00 87.50 164 LEU A N 1
ATOM 1313 C CA . LEU A 1 164 ? -17.119 -5.864 5.641 1.00 87.50 164 LEU A CA 1
ATOM 1314 C C . LEU A 1 164 ? -16.970 -4.756 4.591 1.00 87.50 164 LEU A C 1
ATOM 1316 O O . LEU A 1 164 ? -17.962 -4.377 3.963 1.00 87.50 164 LEU A O 1
ATOM 1320 N N . ASN A 1 165 ? -15.774 -4.192 4.392 1.00 85.06 165 ASN A N 1
ATOM 1321 C CA . ASN A 1 165 ? -15.575 -3.185 3.349 1.00 85.06 165 ASN A CA 1
ATOM 1322 C C . ASN A 1 165 ? -15.163 -3.803 2.014 1.00 85.06 165 ASN A C 1
ATOM 1324 O O . ASN A 1 165 ? -14.445 -4.796 1.943 1.00 85.06 165 ASN A O 1
ATOM 1328 N N . ILE A 1 166 ? -15.541 -3.104 0.945 1.00 85.50 166 ILE A N 1
ATOM 1329 C CA . ILE A 1 166 ? -14.987 -3.311 -0.390 1.00 85.50 166 ILE A CA 1
ATOM 1330 C C . ILE A 1 166 ? -13.730 -2.453 -0.520 1.00 85.50 166 ILE A C 1
ATOM 1332 O O . ILE A 1 166 ? -13.794 -1.233 -0.336 1.00 85.50 166 ILE A O 1
ATOM 1336 N N . TYR A 1 167 ? -12.597 -3.078 -0.832 1.00 80.25 167 TYR A N 1
ATOM 1337 C CA . TYR A 1 167 ? -11.315 -2.398 -1.030 1.00 80.25 167 TYR A CA 1
ATOM 1338 C C . TYR A 1 167 ? -10.466 -3.112 -2.092 1.00 80.25 167 TYR A C 1
ATOM 1340 O O . TYR A 1 167 ? -10.637 -4.313 -2.308 1.00 80.25 167 TYR A O 1
ATOM 1348 N N . PRO A 1 168 ? -9.577 -2.396 -2.802 1.00 79.62 168 PRO A N 1
ATOM 1349 C CA . PRO A 1 168 ? -8.668 -3.021 -3.756 1.00 79.62 168 PRO A CA 1
ATOM 1350 C C . PRO A 1 168 ? -7.616 -3.870 -3.027 1.00 79.62 168 PRO A C 1
ATOM 1352 O O . PRO A 1 168 ? -7.006 -3.423 -2.056 1.00 79.62 168 PRO A O 1
ATOM 1355 N N . MET A 1 169 ? -7.393 -5.087 -3.520 1.00 72.62 169 MET A N 1
ATOM 1356 C CA . MET A 1 169 ? -6.404 -6.040 -2.997 1.00 72.62 169 MET A CA 1
ATOM 1357 C C . MET A 1 169 ? -5.030 -5.865 -3.637 1.00 72.62 169 MET A C 1
ATOM 1359 O O . MET A 1 169 ? -4.013 -6.158 -3.018 1.00 72.62 169 MET A O 1
ATOM 1363 N N . ASN A 1 170 ? -4.994 -5.371 -4.875 1.00 67.06 170 ASN A N 1
ATOM 1364 C CA . ASN A 1 170 ? -3.764 -5.144 -5.616 1.00 67.06 170 ASN A CA 1
ATOM 1365 C C . ASN A 1 170 ? -3.723 -3.715 -6.147 1.00 67.06 170 ASN A C 1
ATOM 1367 O O . ASN A 1 170 ? -4.652 -3.262 -6.811 1.00 67.06 170 ASN A O 1
ATOM 1371 N N . TYR A 1 171 ? -2.601 -3.043 -5.898 1.00 64.69 171 TYR A N 1
ATOM 1372 C CA . TYR A 1 171 ? -2.297 -1.704 -6.412 1.00 64.69 171 TYR A CA 1
ATOM 1373 C C . TYR A 1 171 ? -1.326 -1.750 -7.601 1.00 64.69 171 TYR A C 1
ATOM 1375 O O . TYR A 1 171 ? -0.776 -0.726 -7.998 1.00 64.69 171 TYR A O 1
ATOM 1383 N N . ARG A 1 172 ? -1.074 -2.944 -8.163 1.00 60.88 172 ARG A N 1
ATOM 1384 C CA . ARG A 1 172 ? -0.186 -3.096 -9.319 1.00 60.88 172 ARG A CA 1
ATOM 1385 C C . ARG A 1 172 ? -0.822 -2.424 -10.533 1.00 60.88 172 ARG A C 1
ATOM 1387 O O . ARG A 1 172 ? -1.931 -2.768 -10.929 1.00 60.88 172 ARG A O 1
ATOM 1394 N N . LEU A 1 173 ? -0.094 -1.477 -11.117 1.00 60.41 173 LEU A N 1
ATOM 1395 C CA . LEU A 1 173 ? -0.487 -0.784 -12.347 1.00 60.41 173 LEU A CA 1
ATOM 1396 C C . LEU A 1 173 ? -0.201 -1.620 -13.603 1.00 60.41 173 LEU A C 1
ATOM 1398 O O . LEU A 1 173 ? -0.721 -1.316 -14.674 1.00 60.41 173 LEU A O 1
ATOM 1402 N N . THR A 1 174 ? 0.610 -2.671 -13.472 1.00 59.78 174 THR A N 1
ATOM 1403 C CA . THR A 1 174 ? 0.998 -3.579 -14.552 1.00 59.78 174 THR A CA 1
ATOM 1404 C C . THR A 1 174 ? 0.334 -4.940 -14.357 1.00 59.78 174 THR A C 1
ATOM 1406 O O . THR A 1 174 ? 0.291 -5.483 -13.250 1.00 59.78 174 THR A O 1
ATOM 1409 N N . ARG A 1 175 ? -0.222 -5.483 -15.447 1.00 59.75 175 ARG A N 1
ATOM 1410 C CA . ARG A 1 175 ? -0.842 -6.817 -15.472 1.00 59.75 175 ARG A CA 1
ATOM 1411 C C . ARG A 1 175 ? 0.198 -7.936 -15.492 1.00 59.75 175 ARG A C 1
ATOM 1413 O O . ARG A 1 175 ? -0.099 -9.029 -15.017 1.00 59.75 175 ARG A O 1
ATOM 1420 N N . GLU A 1 176 ? 1.369 -7.686 -16.080 1.00 64.06 176 GLU A N 1
ATOM 1421 C CA . GLU A 1 176 ? 2.356 -8.735 -16.329 1.00 64.06 176 GLU A CA 1
ATOM 1422 C C . GLU A 1 176 ? 2.997 -9.223 -15.030 1.00 64.06 176 GLU A C 1
ATOM 1424 O O . GLU A 1 176 ? 3.326 -8.451 -14.119 1.00 64.06 176 GLU A O 1
ATOM 1429 N N . LYS A 1 177 ? 3.17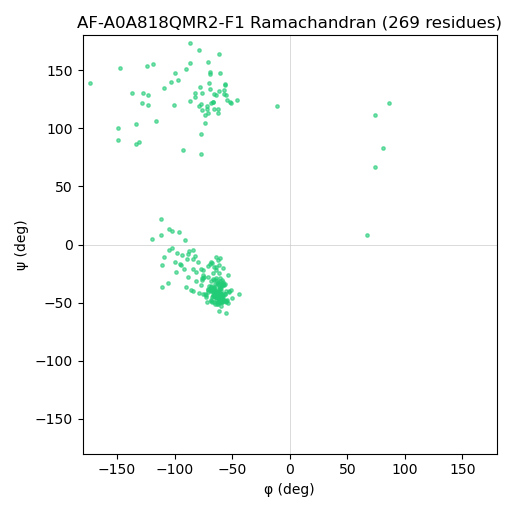9 -10.542 -14.944 1.00 65.94 177 LYS A N 1
ATOM 1430 C CA . LYS A 1 177 ? 3.955 -11.142 -13.868 1.00 65.94 177 LYS A CA 1
ATOM 1431 C C . LYS A 1 177 ? 5.416 -10.806 -14.137 1.00 65.94 177 LYS A C 1
ATOM 1433 O O . LYS A 1 177 ? 5.986 -11.243 -15.127 1.00 65.94 177 LYS A O 1
ATOM 1438 N N . LEU A 1 178 ? 6.023 -10.047 -13.229 1.00 69.88 178 LEU A N 1
ATOM 1439 C CA . LEU A 1 178 ? 7.443 -9.688 -13.302 1.00 69.88 178 LEU A CA 1
ATOM 1440 C C . LEU A 1 178 ? 8.379 -10.915 -13.272 1.00 69.88 178 LEU A C 1
ATOM 1442 O O . LEU A 1 178 ? 9.558 -10.771 -13.569 1.00 69.88 178 LEU A O 1
ATOM 1446 N N . ASP A 1 179 ? 7.842 -12.098 -12.954 1.00 73.00 179 ASP A N 1
ATOM 1447 C CA . ASP A 1 179 ? 8.544 -13.384 -12.899 1.00 73.00 179 ASP A CA 1
ATOM 1448 C C . ASP A 1 179 ? 8.505 -14.172 -14.228 1.00 73.00 179 ASP A C 1
ATOM 1450 O O . ASP A 1 179 ? 8.948 -15.321 -14.282 1.00 73.00 179 ASP A O 1
ATOM 1454 N N . GLU A 1 180 ? 7.933 -13.609 -15.297 1.00 80.50 180 GLU A N 1
ATOM 1455 C CA . GLU A 1 180 ? 7.933 -14.254 -16.615 1.00 80.50 180 GLU A CA 1
ATOM 1456 C C . GLU A 1 180 ? 9.339 -14.285 -17.244 1.00 80.50 180 GLU A C 1
ATOM 1458 O O . GLU A 1 180 ? 10.131 -13.359 -17.049 1.00 80.50 180 GLU A O 1
ATOM 1463 N N . PRO A 1 181 ? 9.678 -15.333 -18.022 1.00 85.56 181 PRO A N 1
ATOM 1464 C CA . PRO A 1 181 ? 10.963 -15.412 -18.701 1.00 85.56 181 PRO A CA 1
ATOM 1465 C C . PRO A 1 181 ? 11.218 -14.198 -19.599 1.00 85.56 181 PRO A C 1
ATOM 1467 O O . PRO A 1 181 ? 10.362 -13.805 -20.393 1.00 85.56 181 PRO A O 1
ATOM 1470 N N . PHE A 1 182 ? 12.443 -13.662 -19.564 1.00 88.19 182 PHE A N 1
ATOM 1471 C CA . PHE A 1 182 ? 12.781 -12.468 -20.342 1.00 88.19 182 PHE A CA 1
ATOM 1472 C C . PHE A 1 182 ? 12.670 -12.635 -21.854 1.00 88.19 182 PHE A C 1
ATOM 1474 O O . PHE A 1 182 ? 12.683 -11.637 -22.564 1.00 88.19 182 PHE A O 1
ATOM 1481 N N . ILE A 1 183 ? 12.560 -13.860 -22.372 1.00 86.94 183 ILE A N 1
ATOM 1482 C CA . ILE A 1 183 ? 12.300 -14.109 -23.793 1.00 86.94 183 ILE A CA 1
ATOM 1483 C C . ILE A 1 183 ? 10.872 -13.711 -24.194 1.00 86.94 183 ILE A C 1
ATOM 1485 O O . ILE A 1 183 ? 10.675 -13.136 -25.266 1.00 86.94 183 ILE A O 1
ATOM 1489 N N . ASP A 1 184 ? 9.906 -13.920 -23.303 1.00 85.81 184 ASP A N 1
ATOM 1490 C CA . ASP A 1 184 ? 8.487 -13.667 -23.552 1.00 85.81 184 ASP A CA 1
ATOM 1491 C C . ASP A 1 184 ? 8.106 -12.238 -23.153 1.00 85.81 184 ASP A C 1
ATOM 1493 O O . ASP A 1 184 ? 7.364 -11.563 -23.868 1.00 85.81 184 ASP A O 1
ATOM 1497 N N . PHE A 1 185 ? 8.697 -11.732 -22.067 1.00 88.19 185 PHE A N 1
ATOM 1498 C CA . PHE A 1 185 ? 8.369 -10.426 -21.506 1.00 88.19 185 PHE A CA 1
ATOM 1499 C C . PHE A 1 185 ? 9.621 -9.639 -21.102 1.00 88.19 185 PHE A C 1
ATOM 1501 O O . PHE A 1 185 ? 10.476 -10.145 -20.385 1.00 88.19 185 PHE A O 1
ATOM 1508 N N . LEU A 1 186 ? 9.735 -8.376 -21.529 1.00 89.88 186 LEU A N 1
ATOM 1509 C CA . LEU A 1 186 ? 10.860 -7.509 -21.163 1.00 89.88 186 LEU A CA 1
ATOM 1510 C C . LEU A 1 186 ? 10.379 -6.301 -20.336 1.00 89.88 186 LEU A C 1
ATOM 1512 O O . LEU A 1 186 ? 9.827 -5.361 -20.919 1.00 89.88 186 LEU A O 1
ATOM 1516 N N . PRO A 1 187 ? 10.634 -6.267 -19.012 1.00 89.38 187 PRO A N 1
ATOM 1517 C CA . PRO A 1 187 ? 10.073 -5.248 -18.119 1.00 89.38 187 PRO A CA 1
ATOM 1518 C C . PRO A 1 187 ? 10.418 -3.796 -18.492 1.00 89.38 187 PRO A C 1
ATOM 1520 O O . PRO A 1 187 ? 9.590 -2.903 -18.345 1.00 89.38 187 PRO A O 1
ATOM 1523 N N . ILE A 1 188 ? 11.609 -3.527 -19.038 1.00 90.62 188 ILE A N 1
ATOM 1524 C CA . ILE A 1 188 ? 12.025 -2.152 -19.387 1.00 90.62 188 ILE A CA 1
ATOM 1525 C C . ILE A 1 188 ? 11.191 -1.524 -20.519 1.00 90.62 188 ILE A C 1
ATOM 1527 O O . ILE A 1 188 ? 11.150 -0.299 -20.654 1.00 90.62 188 ILE A O 1
ATOM 1531 N N . ARG A 1 189 ? 10.488 -2.338 -21.324 1.00 89.75 189 ARG A N 1
ATOM 1532 C CA . ARG A 1 189 ? 9.646 -1.849 -22.431 1.00 89.75 189 ARG A CA 1
ATOM 1533 C C . ARG A 1 189 ? 8.328 -1.257 -21.951 1.00 89.75 189 ARG A C 1
ATOM 1535 O O . ARG A 1 189 ? 7.801 -0.359 -22.606 1.00 89.75 189 ARG A O 1
ATOM 1542 N N . ILE A 1 190 ? 7.807 -1.725 -20.818 1.00 86.69 190 ILE A N 1
ATOM 1543 C CA . ILE A 1 190 ? 6.544 -1.239 -20.240 1.00 86.69 190 ILE A CA 1
ATOM 1544 C C . ILE A 1 190 ? 6.721 -0.019 -19.328 1.00 86.69 190 ILE A C 1
ATOM 1546 O O . ILE A 1 190 ? 5.741 0.583 -18.890 1.00 86.69 190 ILE A O 1
ATOM 1550 N N . TRP A 1 191 ? 7.963 0.390 -19.064 1.00 90.00 191 TRP A N 1
ATOM 1551 C CA . TRP A 1 191 ? 8.267 1.565 -18.256 1.00 90.00 191 TRP A CA 1
ATOM 1552 C C . TRP A 1 191 ? 7.590 2.832 -18.800 1.00 90.00 191 TRP A C 1
ATOM 1554 O O . TRP A 1 191 ? 7.704 3.186 -19.976 1.00 90.00 191 TRP A O 1
ATOM 1564 N N . GLY A 1 192 ? 6.881 3.538 -17.918 1.00 86.69 192 GLY A N 1
ATOM 1565 C CA . GLY A 1 192 ? 6.196 4.794 -18.221 1.00 86.69 192 GLY A CA 1
ATOM 1566 C C . GLY A 1 192 ? 5.011 4.662 -19.182 1.00 86.69 192 GLY A C 1
ATOM 1567 O O . GLY A 1 192 ? 4.480 5.689 -19.623 1.00 86.69 192 GLY A O 1
ATOM 1568 N N . GLN A 1 193 ? 4.597 3.436 -19.525 1.00 83.94 193 GLN A N 1
ATOM 1569 C CA . GLN A 1 193 ? 3.388 3.206 -20.307 1.00 83.94 193 GLN A CA 1
ATOM 1570 C C . GLN A 1 193 ? 2.142 3.543 -19.481 1.00 83.94 193 GLN A C 1
ATOM 1572 O O . GLN A 1 193 ? 2.117 3.428 -18.256 1.00 83.94 193 GLN A O 1
ATOM 1577 N N . ASN A 1 194 ? 1.097 4.009 -20.162 1.00 77.56 194 ASN A N 1
ATOM 1578 C CA . ASN A 1 194 ? -0.185 4.239 -19.514 1.00 77.56 194 ASN A CA 1
ATOM 1579 C C . ASN A 1 194 ? -0.885 2.895 -19.332 1.00 77.56 194 ASN A C 1
ATOM 1581 O O . ASN A 1 194 ? -0.952 2.114 -20.278 1.00 77.56 194 ASN A O 1
ATOM 1585 N N . ALA A 1 195 ? -1.463 2.673 -18.155 1.00 72.19 195 ALA A N 1
ATOM 1586 C CA . ALA A 1 195 ? -2.441 1.614 -18.002 1.00 72.19 195 ALA A CA 1
ATOM 1587 C C . ALA A 1 195 ? -3.658 1.943 -18.878 1.00 72.19 195 ALA A C 1
ATOM 1589 O O . ALA A 1 195 ? -4.186 3.057 -18.828 1.00 72.19 195 ALA A O 1
ATOM 1590 N N . ASP A 1 196 ? -4.076 0.986 -19.698 1.00 75.81 196 ASP A N 1
ATOM 1591 C CA . ASP A 1 196 ? -5.345 1.071 -20.407 1.00 75.81 196 ASP A CA 1
ATOM 1592 C C . ASP A 1 196 ? -6.468 0.826 -19.391 1.00 75.81 196 ASP A C 1
ATOM 1594 O O . ASP A 1 196 ? -6.579 -0.274 -18.850 1.00 75.81 196 ASP A O 1
ATOM 1598 N N . PHE A 1 197 ? -7.260 1.865 -19.098 1.00 73.75 197 PHE A N 1
ATOM 1599 C CA . PHE A 1 197 ? -8.316 1.834 -18.082 1.00 73.75 197 PHE A CA 1
ATOM 1600 C C . PHE A 1 197 ? -9.353 0.740 -18.343 1.00 73.75 197 PHE A C 1
ATOM 1602 O O . PHE A 1 197 ? -9.803 0.109 -17.386 1.00 73.75 197 PHE A O 1
ATOM 1609 N N . ASP A 1 198 ? -9.659 0.456 -19.612 1.00 77.94 198 ASP A N 1
ATOM 1610 C CA . ASP A 1 198 ? -10.606 -0.598 -20.000 1.00 77.94 198 ASP A CA 1
ATOM 1611 C C . ASP A 1 198 ? -10.032 -2.000 -19.742 1.00 77.94 198 ASP A C 1
ATOM 1613 O O . ASP A 1 198 ? -10.748 -2.998 -19.640 1.00 77.94 198 ASP A O 1
ATOM 1617 N N . GLN A 1 199 ? -8.712 -2.074 -19.592 1.00 73.31 199 GLN A N 1
ATOM 1618 C CA . GLN A 1 199 ? -7.967 -3.278 -19.294 1.00 73.31 199 GLN A CA 1
ATOM 1619 C C . GLN A 1 199 ? -7.545 -3.357 -17.815 1.00 73.31 199 GLN A C 1
ATOM 1621 O O . GLN A 1 199 ? -7.003 -4.371 -17.387 1.00 73.31 199 GLN A O 1
ATOM 1626 N N . ILE A 1 200 ? -7.794 -2.387 -16.943 1.00 73.44 200 ILE A N 1
ATOM 1627 C CA . ILE A 1 200 ? -7.364 -2.567 -15.546 1.00 73.44 200 ILE A CA 1
ATOM 1628 C C . ILE A 1 200 ? -8.244 -3.632 -14.870 1.00 73.44 200 ILE A C 1
ATOM 1630 O O . ILE A 1 200 ? -9.433 -3.437 -14.645 1.00 73.44 200 ILE A O 1
ATOM 1634 N N . GLN A 1 201 ? -7.647 -4.775 -14.518 1.00 71.19 201 GLN A N 1
ATOM 1635 C CA . GLN A 1 201 ? -8.297 -5.804 -13.707 1.00 71.19 201 GLN A CA 1
ATOM 1636 C C . GLN A 1 201 ? -7.959 -5.561 -12.239 1.00 71.19 201 GLN A C 1
ATOM 1638 O O . GLN A 1 201 ? -7.042 -6.168 -11.685 1.00 71.19 201 GLN A O 1
ATOM 1643 N N . VAL A 1 202 ? -8.685 -4.637 -11.608 1.00 75.88 202 VAL A N 1
ATOM 1644 C CA . VAL A 1 202 ? -8.558 -4.430 -10.164 1.00 75.88 202 VAL A CA 1
ATOM 1645 C C . VAL A 1 202 ? -9.204 -5.612 -9.451 1.00 75.88 202 VAL A C 1
ATOM 1647 O O . VAL A 1 202 ? -10.398 -5.872 -9.599 1.00 75.88 202 VAL A O 1
ATOM 1650 N N . GLN A 1 203 ? -8.410 -6.331 -8.664 1.00 76.06 203 GLN A N 1
ATOM 1651 C CA . GLN A 1 203 ? -8.943 -7.329 -7.746 1.00 76.06 203 GLN A CA 1
ATOM 1652 C C . GLN A 1 203 ? -9.482 -6.605 -6.519 1.00 76.06 203 GLN A C 1
ATOM 1654 O O . GLN A 1 203 ? -8.733 -5.911 -5.831 1.00 76.06 203 GLN A O 1
ATOM 1659 N N . TYR A 1 204 ? -10.775 -6.757 -6.261 1.00 80.94 204 TYR A N 1
ATOM 1660 C CA . TYR A 1 204 ? -11.426 -6.209 -5.081 1.00 80.94 204 TYR A CA 1
ATOM 1661 C C . TYR A 1 204 ? -11.665 -7.312 -4.063 1.00 80.94 204 TYR A C 1
ATOM 1663 O O . TYR A 1 204 ? -12.092 -8.410 -4.416 1.00 80.94 204 TYR A O 1
ATOM 1671 N N . HIS A 1 205 ? -11.444 -6.983 -2.798 1.00 81.94 205 HIS A N 1
ATOM 1672 C CA . HIS A 1 205 ? -12.089 -7.683 -1.709 1.00 81.94 205 HIS A CA 1
ATOM 1673 C C . HIS A 1 205 ? -13.577 -7.345 -1.757 1.00 81.94 205 HIS A C 1
ATOM 1675 O O . HIS A 1 205 ? -13.947 -6.168 -1.716 1.00 81.94 205 HIS A O 1
ATOM 1681 N N . ILE A 1 206 ? -14.417 -8.365 -1.873 1.00 86.00 206 ILE A N 1
ATOM 1682 C CA . ILE A 1 206 ? -15.867 -8.247 -1.755 1.00 86.00 206 ILE A CA 1
ATOM 1683 C C . ILE A 1 206 ? -16.264 -9.210 -0.636 1.00 86.00 206 ILE A C 1
ATOM 1685 O O . ILE A 1 206 ? -15.999 -10.400 -0.804 1.00 86.00 206 ILE A O 1
ATOM 1689 N N . PRO A 1 207 ? -16.878 -8.720 0.459 1.00 87.00 207 PRO A N 1
ATOM 1690 C CA . PRO A 1 207 ? -17.281 -9.566 1.576 1.00 87.00 207 PRO A CA 1
ATOM 1691 C C . PRO A 1 207 ? -18.114 -10.757 1.100 1.00 87.00 207 PRO A C 1
ATOM 1693 O O . PRO A 1 207 ? -19.146 -10.571 0.442 1.00 87.00 207 PRO A O 1
ATOM 1696 N N . ASN A 1 208 ? -17.655 -11.966 1.408 1.00 86.94 208 ASN A N 1
ATOM 1697 C CA . ASN A 1 208 ? -18.384 -13.194 1.111 1.00 86.94 208 ASN A CA 1
ATOM 1698 C C . ASN A 1 208 ? -19.372 -13.549 2.243 1.00 86.94 208 ASN A C 1
ATOM 1700 O O . ASN A 1 208 ? -19.422 -12.881 3.275 1.00 86.94 208 ASN A O 1
ATOM 1704 N N . VAL A 1 209 ? -20.197 -14.581 2.036 1.00 87.31 209 VAL A N 1
ATOM 1705 C CA . VAL A 1 209 ? -21.232 -14.978 3.011 1.00 87.31 209 VAL A CA 1
ATOM 1706 C C . VAL A 1 209 ? -20.611 -15.374 4.353 1.00 87.31 209 VAL A C 1
ATOM 1708 O O . VAL A 1 209 ? -21.081 -14.909 5.385 1.00 87.31 209 VAL A O 1
ATOM 1711 N N . ASP A 1 210 ? -19.516 -16.133 4.339 1.00 83.81 210 ASP A N 1
ATOM 1712 C CA . ASP A 1 210 ? -18.845 -16.599 5.555 1.00 83.81 210 ASP A CA 1
ATOM 1713 C C . ASP A 1 210 ? -18.236 -15.431 6.353 1.00 83.81 210 ASP A C 1
ATOM 1715 O O . ASP A 1 210 ? -18.337 -15.388 7.579 1.00 83.81 210 ASP A O 1
ATOM 1719 N N . GLU A 1 211 ? -17.643 -14.444 5.672 1.00 82.38 211 GLU A N 1
ATOM 1720 C CA . GLU A 1 211 ? -17.094 -13.229 6.294 1.00 82.38 211 GLU A CA 1
ATOM 1721 C C . GLU A 1 211 ? -18.187 -12.359 6.921 1.00 82.38 211 GLU A C 1
ATOM 1723 O O . GLU A 1 211 ? -18.000 -11.812 8.014 1.00 82.38 211 GLU A O 1
ATOM 1728 N N . ILE A 1 212 ? -19.332 -12.237 6.241 1.00 87.88 212 ILE A N 1
ATOM 1729 C CA . ILE A 1 212 ? -20.495 -11.502 6.747 1.00 87.88 212 ILE A CA 1
ATOM 1730 C C . ILE A 1 212 ? -21.063 -12.209 7.977 1.00 87.88 212 ILE A C 1
ATOM 1732 O O . ILE A 1 212 ? -21.252 -11.556 9.004 1.00 87.88 212 ILE A O 1
ATOM 1736 N N . ASP A 1 213 ? -21.287 -13.522 7.900 1.00 84.06 213 ASP A N 1
ATOM 1737 C CA . ASP A 1 213 ? -21.829 -14.319 9.004 1.00 84.06 213 ASP A CA 1
ATOM 1738 C C . ASP A 1 213 ? -20.899 -14.266 10.222 1.00 84.06 213 ASP A C 1
ATOM 1740 O O . ASP A 1 213 ? -21.335 -13.960 11.335 1.00 84.06 213 ASP A O 1
ATOM 1744 N N . PHE A 1 214 ? -19.592 -14.425 10.006 1.00 84.00 214 PHE A N 1
ATOM 1745 C CA . PHE A 1 214 ? -18.587 -14.315 11.059 1.00 84.00 214 PHE A CA 1
ATOM 1746 C C . PHE A 1 214 ? -18.561 -12.924 11.715 1.00 84.00 214 PHE A C 1
ATOM 1748 O O . PHE A 1 214 ? -18.503 -12.802 12.945 1.00 84.00 214 PHE A O 1
ATOM 1755 N N . ALA A 1 215 ? -18.635 -11.852 10.918 1.00 87.19 215 ALA A N 1
ATOM 1756 C CA . ALA A 1 215 ? -18.705 -10.491 11.443 1.00 87.19 215 ALA A CA 1
ATOM 1757 C C . ALA A 1 215 ? -20.013 -10.240 12.213 1.00 87.19 215 ALA A C 1
ATOM 1759 O O . ALA A 1 215 ? -19.997 -9.586 13.261 1.00 87.19 215 ALA A O 1
ATOM 1760 N N . CYS A 1 216 ? -21.138 -10.773 11.730 1.00 87.50 216 CYS A N 1
ATOM 1761 C CA . CYS A 1 216 ? -22.431 -10.710 12.406 1.00 87.50 216 CYS A CA 1
ATOM 1762 C C . CYS A 1 216 ? -22.399 -11.435 13.755 1.00 87.50 216 CYS A C 1
ATOM 1764 O O . CYS A 1 216 ? -22.838 -10.860 14.754 1.00 87.50 216 CYS A O 1
ATOM 1766 N N . ASP A 1 217 ? -21.826 -12.636 13.819 1.00 86.75 217 ASP A N 1
ATOM 1767 C CA . ASP A 1 217 ? -21.656 -13.393 15.062 1.00 86.75 217 ASP A CA 1
ATOM 1768 C C . ASP A 1 217 ? -20.792 -12.635 16.074 1.00 86.75 217 ASP A C 1
ATOM 1770 O O . ASP A 1 217 ? -21.148 -12.523 17.256 1.00 86.75 217 ASP A O 1
ATOM 1774 N N . PHE A 1 218 ? -19.690 -12.037 15.611 1.00 85.75 218 PHE A N 1
ATOM 1775 C CA . PHE A 1 218 ? -18.844 -11.191 16.449 1.00 85.75 218 PHE A CA 1
ATOM 1776 C C . PHE A 1 218 ? -19.616 -9.982 16.994 1.00 85.75 218 PHE A C 1
ATOM 1778 O O . PHE A 1 218 ? -19.612 -9.743 18.204 1.00 85.75 218 PHE A O 1
ATOM 1785 N N . VAL A 1 219 ? -20.324 -9.238 16.137 1.00 88.56 219 VAL A N 1
ATOM 1786 C CA . VAL A 1 219 ? -21.119 -8.071 16.555 1.00 88.56 219 VAL A CA 1
ATOM 1787 C C . VAL A 1 219 ? -22.200 -8.481 17.553 1.00 88.56 219 VAL A C 1
ATOM 1789 O O . VAL A 1 219 ? -22.304 -7.870 18.617 1.00 88.56 219 VAL A O 1
ATOM 1792 N N . ASN A 1 220 ? -22.961 -9.537 17.261 1.00 87.94 220 ASN A N 1
ATOM 1793 C CA . ASN A 1 220 ? -24.055 -10.017 18.108 1.00 87.94 220 ASN A CA 1
ATOM 1794 C C . ASN A 1 220 ? -23.567 -10.494 19.481 1.00 87.94 220 ASN A C 1
ATOM 1796 O O . ASN A 1 220 ? -24.248 -10.268 20.483 1.00 87.94 220 ASN A O 1
ATOM 1800 N N . THR A 1 221 ? -22.369 -11.083 19.547 1.00 87.31 221 THR A N 1
ATOM 1801 C CA . THR A 1 221 ? -21.760 -11.541 20.805 1.00 87.31 221 THR A CA 1
ATOM 1802 C C . THR A 1 221 ? -21.555 -10.403 21.809 1.00 87.31 221 THR A C 1
ATOM 1804 O O . THR A 1 221 ? -21.673 -10.634 23.011 1.00 87.31 221 THR A O 1
ATOM 1807 N N . PHE A 1 222 ? -21.256 -9.185 21.342 1.00 86.62 222 PHE A N 1
ATOM 1808 C CA . PHE A 1 222 ? -20.909 -8.057 22.216 1.00 86.62 222 PHE A CA 1
ATOM 1809 C C . PHE A 1 222 ? -21.969 -6.953 22.257 1.00 86.62 222 PHE A C 1
ATOM 1811 O O . PHE A 1 222 ? -22.192 -6.350 23.306 1.00 86.62 222 PHE A O 1
ATOM 1818 N N . ILE A 1 223 ? -22.642 -6.658 21.142 1.00 87.88 223 ILE A N 1
ATOM 1819 C CA . ILE A 1 223 ? -23.529 -5.492 21.068 1.00 87.88 223 ILE A CA 1
ATOM 1820 C C . ILE A 1 223 ? -24.724 -5.630 22.015 1.00 87.88 223 ILE A C 1
ATOM 1822 O O . ILE A 1 223 ? -25.053 -4.686 22.730 1.00 87.88 223 ILE A O 1
ATOM 1826 N N . TYR A 1 224 ? -25.340 -6.815 22.081 1.00 85.38 224 TYR A N 1
ATOM 1827 C CA . TYR A 1 224 ? -26.507 -7.048 22.930 1.00 85.38 224 TYR A CA 1
ATOM 1828 C C . TYR A 1 224 ? -26.143 -7.067 24.411 1.00 85.38 224 TYR A C 1
ATOM 1830 O O . TYR A 1 224 ? -26.869 -6.476 25.212 1.00 85.38 224 TYR A O 1
ATOM 1838 N N . SER A 1 225 ? -25.017 -7.690 24.780 1.00 86.19 225 SER A N 1
ATOM 1839 C CA . SER A 1 225 ? -24.569 -7.724 26.174 1.00 86.19 225 SER A CA 1
ATOM 1840 C C . SER A 1 225 ? -24.296 -6.317 26.701 1.00 86.19 225 SER A C 1
ATOM 1842 O O . SER A 1 225 ? -24.778 -5.962 27.774 1.00 86.19 225 SER A O 1
ATOM 1844 N N . GLU A 1 226 ? -23.598 -5.488 25.921 1.00 87.81 226 GLU A N 1
ATOM 1845 C CA . GLU A 1 226 ? -23.260 -4.116 26.316 1.00 87.81 226 GLU A CA 1
ATOM 1846 C C . GLU A 1 226 ? -24.491 -3.194 26.318 1.00 87.81 226 GLU A C 1
ATOM 1848 O O . GLU A 1 226 ? -24.653 -2.367 27.218 1.00 87.81 226 GLU A O 1
ATOM 1853 N N . LEU A 1 227 ? -25.408 -3.352 25.353 1.00 87.56 227 LEU A N 1
ATOM 1854 C CA . LEU A 1 227 ? -26.654 -2.577 25.309 1.00 87.56 227 LEU A CA 1
ATOM 1855 C C . LEU A 1 227 ? -27.575 -2.890 26.490 1.00 87.56 227 LEU A C 1
ATOM 1857 O O . LEU A 1 227 ? -28.133 -1.966 27.086 1.00 87.56 227 LEU A O 1
ATOM 1861 N N . MET A 1 228 ? -27.752 -4.171 26.824 1.00 86.94 228 MET A N 1
ATOM 1862 C CA . MET A 1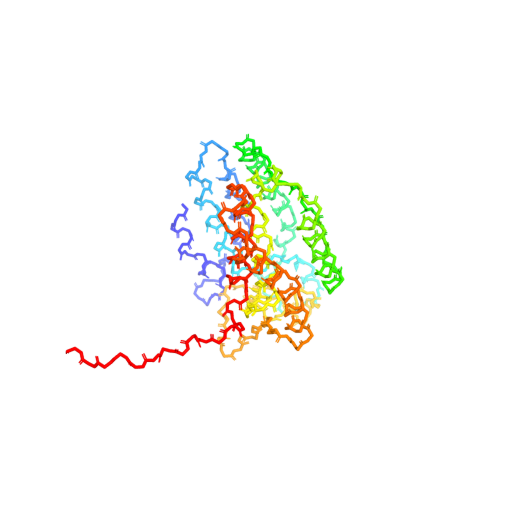 228 ? -28.581 -4.579 27.962 1.00 86.94 228 MET A CA 1
ATOM 1863 C C . MET A 1 228 ? -27.956 -4.128 29.281 1.00 86.94 228 MET A C 1
ATOM 1865 O O . MET A 1 228 ? -28.643 -3.522 30.105 1.00 86.94 228 MET A O 1
ATOM 1869 N N . PHE A 1 229 ? -26.640 -4.309 29.430 1.00 86.88 229 PHE A N 1
ATOM 1870 C CA . PHE A 1 229 ? -25.901 -3.831 30.595 1.00 86.88 229 PHE A CA 1
ATOM 1871 C C . PHE A 1 229 ? -26.083 -2.323 30.814 1.00 86.88 229 PHE A C 1
ATOM 1873 O O . PHE A 1 229 ? -26.429 -1.903 31.923 1.00 86.88 229 PHE A O 1
ATOM 1880 N N . LEU A 1 230 ? -25.924 -1.511 29.759 1.00 88.31 230 LEU A N 1
ATOM 1881 C CA . LEU A 1 230 ? -26.132 -0.066 29.853 1.00 88.31 230 LEU A CA 1
ATOM 1882 C C . LEU A 1 230 ? -27.589 0.295 30.140 1.00 88.31 230 LEU A C 1
ATOM 1884 O O . LEU A 1 230 ? -27.817 1.161 30.978 1.00 88.31 230 LEU A O 1
ATOM 1888 N N . LYS A 1 231 ? -28.574 -0.342 29.492 1.00 87.81 231 LYS A N 1
ATOM 1889 C CA . LYS A 1 231 ? -30.000 -0.039 29.725 1.00 87.81 231 LYS A CA 1
ATOM 1890 C C . LYS A 1 231 ? -30.405 -0.236 31.184 1.00 87.81 231 LYS A C 1
ATOM 1892 O O . LYS A 1 231 ? -31.126 0.595 31.730 1.00 87.81 231 LYS A O 1
ATOM 1897 N N . GLU A 1 232 ? -29.942 -1.311 31.810 1.00 87.44 232 GLU A N 1
ATOM 1898 C CA . GLU A 1 232 ? -30.332 -1.662 33.179 1.00 87.44 232 GLU A CA 1
ATOM 1899 C C . GLU A 1 232 ? -29.545 -0.887 34.242 1.00 87.44 232 GLU A C 1
ATOM 1901 O O . GLU A 1 232 ? -30.071 -0.586 35.319 1.00 87.44 232 GLU A O 1
ATOM 1906 N N . ASN A 1 233 ? -28.289 -0.536 33.945 1.00 85.00 233 ASN A N 1
ATOM 1907 C CA . ASN A 1 233 ? -27.356 -0.044 34.957 1.00 85.00 233 ASN A CA 1
ATOM 1908 C C . ASN A 1 233 ? -26.831 1.373 34.711 1.00 85.00 233 ASN A C 1
ATOM 1910 O O . ASN A 1 233 ? -26.020 1.837 35.509 1.00 85.00 233 ASN A O 1
ATOM 1914 N N . PHE A 1 234 ? -27.305 2.096 33.686 1.00 79.38 234 PHE A N 1
ATOM 1915 C CA . PHE A 1 234 ? -26.742 3.382 33.238 1.00 79.38 234 PHE A CA 1
ATOM 1916 C C . PHE A 1 234 ? -26.400 4.375 34.363 1.00 79.38 234 PHE A C 1
ATOM 1918 O O . PHE A 1 234 ? -25.362 5.030 34.333 1.00 79.38 234 PHE A O 1
ATOM 1925 N N . LEU A 1 235 ? -27.279 4.510 35.359 1.00 81.75 235 LEU A N 1
ATOM 1926 C CA . LEU A 1 235 ? -27.100 5.446 36.476 1.00 81.75 235 LEU A CA 1
ATOM 1927 C C . LEU A 1 235 ? -26.346 4.852 37.676 1.00 81.75 235 LEU A C 1
ATOM 1929 O O . LEU A 1 235 ? -25.952 5.597 38.568 1.00 81.75 235 LEU A O 1
ATOM 1933 N N . LYS A 1 236 ? -26.165 3.530 37.711 1.00 83.00 236 LYS A N 1
ATOM 1934 C CA . LYS A 1 236 ? -25.572 2.779 38.827 1.00 83.00 236 LYS A CA 1
ATOM 1935 C C . LYS A 1 236 ? -24.096 2.441 38.605 1.00 83.00 236 LYS A C 1
ATOM 1937 O O . LYS A 1 236 ? -23.388 2.214 39.579 1.00 83.00 236 LYS A O 1
ATOM 1942 N N . VAL A 1 237 ? -23.645 2.399 37.352 1.00 83.44 237 VAL A N 1
ATOM 1943 C CA . VAL A 1 237 ? -22.264 2.045 36.992 1.00 83.44 237 VAL A CA 1
ATOM 1944 C C . VAL A 1 237 ? -21.319 3.243 37.010 1.00 83.44 237 VAL A C 1
ATOM 1946 O O . VAL A 1 237 ? -21.718 4.406 36.853 1.00 83.44 237 VAL A O 1
ATOM 1949 N N . SER A 1 238 ? -20.033 2.951 37.187 1.00 86.00 238 SER A N 1
ATOM 1950 C CA . SER A 1 238 ? -18.968 3.952 37.167 1.00 86.00 238 SER A CA 1
ATOM 1951 C C . SER A 1 238 ? -18.871 4.664 35.807 1.00 86.00 238 SER A C 1
ATOM 1953 O O . SER A 1 238 ? -19.420 4.236 34.786 1.00 86.00 238 SER A O 1
ATOM 1955 N N . LYS A 1 239 ? -18.177 5.809 35.770 1.00 85.88 239 LYS A N 1
ATOM 1956 C CA . LYS A 1 239 ? -17.885 6.496 34.498 1.00 85.88 239 LYS A CA 1
ATOM 1957 C C . LYS A 1 239 ? -17.052 5.611 33.561 1.00 85.88 239 LYS A C 1
ATOM 1959 O O . LYS A 1 239 ? -17.331 5.601 32.368 1.00 85.88 239 LYS A O 1
ATOM 1964 N N . ASP A 1 240 ? -16.116 4.841 34.108 1.00 84.75 240 ASP A N 1
ATOM 1965 C CA . ASP A 1 240 ? -15.202 3.993 33.336 1.00 84.75 240 ASP A CA 1
ATOM 1966 C C . ASP A 1 240 ? -15.926 2.787 32.715 1.00 84.75 240 ASP A C 1
ATOM 1968 O O . ASP A 1 240 ? -15.703 2.460 31.552 1.00 84.75 240 ASP A O 1
ATOM 1972 N N . GLU A 1 241 ? -16.872 2.175 33.433 1.00 84.12 241 GLU A N 1
ATOM 1973 C CA . GLU A 1 241 ? -17.719 1.103 32.882 1.00 84.12 241 GLU A CA 1
ATOM 1974 C C . GLU A 1 241 ? -18.648 1.614 31.776 1.00 84.12 241 GLU A C 1
ATOM 1976 O O . GLU A 1 241 ? -18.801 0.961 30.747 1.00 84.12 241 GLU A O 1
ATOM 1981 N N . ARG A 1 242 ? -19.217 2.819 31.933 1.00 87.88 242 ARG A N 1
ATOM 1982 C CA . ARG A 1 242 ? -20.001 3.448 30.856 1.00 87.88 242 ARG A CA 1
ATOM 1983 C C . ARG A 1 242 ? -19.151 3.756 29.637 1.00 87.88 242 ARG A C 1
ATOM 1985 O O . ARG A 1 242 ? -19.596 3.505 28.520 1.00 87.88 242 ARG A O 1
ATOM 1992 N N . LEU A 1 243 ? -17.952 4.301 29.851 1.00 87.12 243 LEU A N 1
ATOM 1993 C CA . LEU A 1 243 ? -17.004 4.572 28.776 1.00 87.12 243 LEU A CA 1
ATOM 1994 C C . LEU A 1 243 ? -16.687 3.281 28.024 1.00 87.12 243 LEU A C 1
ATOM 1996 O O . LEU A 1 243 ? -16.746 3.281 26.797 1.00 87.12 243 LEU A O 1
ATOM 2000 N N . ARG A 1 244 ? -16.431 2.180 28.739 1.00 87.69 244 ARG A N 1
ATOM 2001 C CA . ARG A 1 244 ? -16.201 0.865 28.136 1.00 87.69 244 ARG A CA 1
ATOM 2002 C C . ARG A 1 244 ? -17.350 0.436 27.236 1.00 87.69 244 ARG A C 1
ATOM 2004 O O . ARG A 1 244 ? -17.136 0.248 26.039 1.00 87.69 244 ARG A O 1
ATOM 2011 N N . SER A 1 245 ? -18.558 0.333 27.780 1.00 88.56 245 SER A N 1
ATOM 2012 C CA . SER A 1 245 ? -19.711 -0.154 27.019 1.00 88.56 245 SER A CA 1
ATOM 2013 C C . SER A 1 245 ? -20.029 0.738 25.818 1.00 88.56 245 SER A C 1
ATOM 2015 O O . SER A 1 245 ? -20.244 0.244 24.713 1.00 88.56 245 SER A O 1
ATOM 2017 N N . LEU A 1 246 ? -19.987 2.065 25.988 1.00 90.44 246 LEU A N 1
ATOM 2018 C CA . LEU A 1 246 ? -20.212 3.010 24.888 1.00 90.44 246 LEU A CA 1
ATOM 2019 C C . LEU A 1 246 ? -19.109 2.943 23.823 1.00 90.44 246 LEU A C 1
ATOM 2021 O O . LEU A 1 246 ? -19.405 3.047 22.631 1.00 90.44 246 LEU A O 1
ATOM 2025 N N . THR A 1 247 ? -17.852 2.743 24.224 1.00 88.62 247 THR A N 1
ATOM 2026 C CA . THR A 1 247 ? -16.725 2.579 23.290 1.00 88.62 247 THR A CA 1
ATOM 2027 C C . THR A 1 247 ? -16.895 1.316 22.458 1.00 88.62 247 THR A C 1
ATOM 2029 O O . THR A 1 247 ? -16.732 1.365 21.239 1.00 88.62 247 THR A O 1
ATOM 2032 N N . VAL A 1 248 ? -17.278 0.198 23.082 1.00 89.50 248 VAL A N 1
ATOM 2033 C CA . VAL A 1 248 ? -17.533 -1.060 22.366 1.00 89.50 248 VAL A CA 1
ATOM 2034 C C . VAL A 1 248 ? -18.705 -0.895 21.400 1.00 89.50 248 VAL A C 1
ATOM 2036 O O . VAL A 1 248 ? -18.543 -1.154 20.210 1.00 89.50 248 VAL A O 1
ATOM 2039 N N . ILE A 1 249 ? -19.850 -0.382 21.865 1.00 91.06 249 ILE A N 1
ATOM 2040 C CA . ILE A 1 249 ? -21.046 -0.188 21.025 1.00 91.06 249 ILE A CA 1
ATOM 2041 C C . ILE A 1 249 ? -20.748 0.729 19.835 1.00 91.06 249 ILE A C 1
ATOM 2043 O O . ILE A 1 249 ? -21.064 0.381 18.697 1.00 91.06 249 ILE A O 1
ATOM 2047 N N . SER A 1 250 ? -20.123 1.885 20.078 1.00 91.50 250 SER A N 1
ATOM 2048 C CA . SER A 1 250 ? -19.787 2.832 19.008 1.00 91.50 250 SER A CA 1
ATOM 2049 C C . SER A 1 250 ? -18.794 2.237 18.011 1.00 91.50 250 SER A C 1
ATOM 2051 O O . SER A 1 250 ? -18.979 2.391 16.806 1.00 91.50 250 SER A O 1
ATOM 2053 N N . SER A 1 251 ? -17.785 1.503 18.483 1.00 88.12 251 SER A N 1
ATOM 2054 C CA . SER A 1 251 ? -16.780 0.884 17.612 1.00 88.12 251 SER A CA 1
ATOM 2055 C C . SER A 1 251 ? -17.362 -0.232 16.753 1.00 88.12 251 SER A C 1
ATOM 2057 O O . SER A 1 251 ? -17.034 -0.308 15.569 1.00 88.12 251 SER A O 1
ATOM 2059 N N . LEU A 1 252 ? -18.257 -1.053 17.315 1.00 91.06 252 LEU A N 1
ATOM 2060 C CA . LEU A 1 252 ? -18.998 -2.063 16.558 1.00 91.06 252 LEU A CA 1
ATOM 2061 C C . LEU A 1 252 ? -19.863 -1.398 15.484 1.00 91.06 252 LEU A C 1
ATOM 2063 O O . LEU A 1 252 ? -19.746 -1.759 14.318 1.00 91.06 252 LEU A O 1
ATOM 2067 N N . ALA A 1 253 ? -20.648 -0.377 15.847 1.00 88.56 253 ALA A N 1
ATOM 2068 C CA . ALA A 1 253 ? -21.521 0.339 14.914 1.00 88.56 253 ALA A CA 1
ATOM 2069 C C . ALA A 1 253 ? -20.747 1.017 13.768 1.00 88.56 253 ALA A C 1
ATOM 2071 O O . ALA A 1 253 ? -21.158 0.951 12.611 1.00 88.56 253 ALA A O 1
ATOM 2072 N N . ILE A 1 254 ? -19.604 1.643 14.074 1.00 85.62 254 ILE A N 1
ATOM 2073 C CA . ILE A 1 254 ? -18.722 2.244 13.062 1.00 85.62 254 ILE A CA 1
ATOM 2074 C C . ILE A 1 254 ? -18.100 1.162 12.173 1.00 85.62 254 ILE A C 1
ATOM 2076 O O . ILE A 1 254 ? -17.954 1.371 10.970 1.00 85.62 254 ILE A O 1
ATOM 2080 N N . GLY A 1 255 ? -17.708 0.025 12.748 1.00 83.06 255 GLY A N 1
ATOM 2081 C CA . GLY A 1 255 ? -17.094 -1.078 12.013 1.00 83.06 255 GLY A CA 1
ATOM 2082 C C . GLY A 1 255 ? -18.063 -1.778 11.060 1.00 83.06 255 GLY A C 1
ATOM 2083 O O . GLY A 1 255 ? -17.687 -2.084 9.932 1.00 83.06 255 GLY A O 1
ATOM 2084 N N . CYS A 1 256 ? -19.317 -1.977 11.475 1.00 87.19 256 CYS A N 1
ATOM 2085 C CA . CYS A 1 256 ? -20.331 -2.695 10.700 1.00 87.19 256 CYS A CA 1
ATOM 2086 C C . CYS A 1 256 ? -21.262 -1.793 9.874 1.00 87.19 256 CYS A C 1
ATOM 2088 O O . CYS A 1 256 ? -22.246 -2.271 9.315 1.00 87.19 256 CYS A O 1
ATOM 2090 N N . PHE A 1 257 ? -20.965 -0.496 9.739 1.00 83.75 257 PHE A N 1
ATOM 2091 C CA . PHE A 1 257 ? -21.877 0.470 9.108 1.00 83.75 257 PHE A CA 1
ATOM 2092 C C . PHE A 1 257 ? -22.351 0.077 7.694 1.00 83.75 257 PHE A C 1
ATOM 2094 O O . PHE A 1 257 ? -23.415 0.512 7.264 1.00 83.75 257 PHE A O 1
ATOM 2101 N N . ARG A 1 258 ? -21.564 -0.723 6.957 1.00 81.69 258 ARG A N 1
ATOM 2102 C CA . ARG A 1 258 ? -21.894 -1.195 5.603 1.00 81.69 258 ARG A CA 1
ATOM 2103 C C . ARG A 1 258 ? -23.057 -2.182 5.562 1.00 81.69 258 ARG A C 1
ATOM 2105 O O . ARG A 1 258 ? -23.768 -2.196 4.564 1.00 81.69 258 ARG A O 1
ATOM 2112 N N . ILE A 1 259 ? -23.228 -2.989 6.608 1.00 82.62 259 ILE A N 1
ATOM 2113 C CA . ILE A 1 259 ? -24.267 -4.027 6.673 1.00 82.62 259 ILE A CA 1
ATOM 2114 C C . ILE A 1 259 ? -25.529 -3.549 7.397 1.00 82.62 259 ILE A C 1
ATOM 2116 O O . ILE A 1 259 ? -26.587 -4.157 7.268 1.00 82.62 259 ILE A O 1
ATOM 2120 N N . VAL A 1 260 ? -25.440 -2.449 8.149 1.00 80.06 260 VAL A N 1
ATOM 2121 C CA . VAL A 1 260 ? -26.588 -1.885 8.863 1.00 80.06 260 VAL A CA 1
ATOM 2122 C C . VAL A 1 260 ? -27.481 -1.131 7.879 1.00 80.06 260 VAL A C 1
ATOM 2124 O O . VAL A 1 260 ? -27.060 -0.168 7.235 1.00 80.06 260 VAL A O 1
ATOM 2127 N N . SER A 1 261 ? -28.740 -1.556 7.776 1.00 76.69 261 SER A N 1
ATOM 2128 C CA . SER A 1 261 ? -29.751 -0.866 6.978 1.00 76.69 261 SER A CA 1
ATOM 2129 C C . SER A 1 261 ? -29.971 0.559 7.483 1.00 76.69 261 SER A C 1
ATOM 2131 O O . SER A 1 261 ? -29.895 0.836 8.683 1.00 76.69 261 SER A O 1
ATOM 2133 N N . ARG A 1 262 ? -30.301 1.477 6.569 1.00 77.56 262 ARG A N 1
ATOM 2134 C CA . ARG A 1 262 ? -30.678 2.842 6.952 1.00 77.56 262 ARG A CA 1
ATOM 2135 C C . ARG A 1 262 ? -31.856 2.798 7.923 1.00 77.56 262 ARG A C 1
ATOM 2137 O O . ARG A 1 262 ? -32.795 2.035 7.726 1.00 77.56 262 ARG A O 1
ATOM 2144 N N . ILE A 1 263 ? -31.801 3.642 8.949 1.00 79.94 263 ILE A N 1
ATOM 2145 C CA . ILE A 1 263 ? -32.933 3.843 9.851 1.00 79.94 263 ILE A CA 1
ATOM 2146 C C . ILE A 1 263 ? -34.044 4.489 9.025 1.00 79.94 263 ILE A C 1
ATOM 2148 O O . ILE A 1 263 ? -33.866 5.593 8.508 1.00 79.94 263 ILE A O 1
ATOM 2152 N N . GLU A 1 264 ? -35.168 3.794 8.877 1.00 78.00 264 GLU A N 1
ATOM 2153 C CA . GLU A 1 264 ? -36.342 4.337 8.204 1.00 78.00 264 GLU A CA 1
ATOM 2154 C C . GLU A 1 264 ? -36.851 5.554 8.987 1.00 78.00 264 GLU A C 1
ATOM 2156 O O . GLU A 1 264 ? -37.293 5.449 10.134 1.00 78.00 264 GLU A O 1
ATOM 2161 N N . SER A 1 265 ? -36.751 6.740 8.388 1.00 73.62 265 SER A N 1
ATOM 2162 C CA . SER A 1 265 ? -37.347 7.944 8.956 1.00 73.62 265 SER A CA 1
ATOM 2163 C C . SER A 1 265 ? -38.852 7.920 8.714 1.00 73.62 265 SER A C 1
ATOM 2165 O O . SER A 1 265 ? -39.287 7.766 7.573 1.00 73.62 265 SER A O 1
ATOM 2167 N N . LYS A 1 266 ? -39.653 8.154 9.757 1.00 76.06 266 LYS A N 1
ATOM 2168 C CA . LYS A 1 266 ? -41.047 8.572 9.560 1.00 76.06 266 LYS A CA 1
ATOM 2169 C C . LYS A 1 266 ? -41.036 9.910 8.821 1.00 76.06 266 LYS A C 1
ATOM 2171 O O . LYS A 1 266 ? -40.279 10.796 9.217 1.00 76.06 266 LYS A O 1
ATOM 2176 N N . GLU A 1 267 ? -41.842 10.044 7.767 1.00 71.44 267 GLU A N 1
ATOM 2177 C CA . GLU A 1 267 ? -42.039 11.329 7.092 1.00 71.44 267 GLU A CA 1
ATOM 2178 C C . GLU A 1 267 ? -42.404 12.383 8.140 1.00 71.44 267 GLU A C 1
ATOM 2180 O O . GLU A 1 267 ? -43.357 12.213 8.904 1.00 71.44 267 GLU A O 1
ATOM 2185 N N . VAL A 1 268 ? -41.601 13.443 8.224 1.00 74.94 268 VAL A N 1
ATOM 2186 C CA . VAL A 1 268 ? -41.923 14.594 9.064 1.00 74.94 268 VAL A CA 1
ATOM 2187 C C . VAL A 1 268 ? -43.006 15.363 8.308 1.00 74.94 268 VAL A C 1
ATOM 2189 O O . VAL A 1 268 ? -42.722 15.816 7.198 1.00 74.94 268 VAL A O 1
ATOM 2192 N N . PRO A 1 269 ? -44.238 15.489 8.838 1.00 66.50 269 PRO A N 1
ATOM 2193 C CA . PRO A 1 269 ? -45.278 16.261 8.172 1.00 66.50 269 PRO A CA 1
ATOM 2194 C C . PRO A 1 269 ? -44.768 17.686 7.966 1.00 66.50 269 PRO A C 1
ATOM 2196 O O . PRO A 1 269 ? -44.240 18.281 8.906 1.00 66.50 269 PRO A O 1
ATOM 2199 N N . ASN A 1 270 ? -44.883 18.187 6.735 1.00 68.38 270 ASN A N 1
ATOM 2200 C CA . ASN A 1 270 ? -44.426 19.519 6.342 1.00 68.38 270 ASN A CA 1
ATOM 2201 C C . ASN A 1 270 ? -44.859 20.578 7.375 1.00 68.38 270 ASN A C 1
ATOM 2203 O O . ASN A 1 270 ? -46.048 20.674 7.687 1.00 68.38 270 ASN A O 1
ATOM 2207 N N . LEU A 1 271 ? -43.880 21.328 7.898 1.00 54.00 271 LEU A N 1
ATOM 2208 C CA . LEU A 1 271 ? -44.079 22.551 8.687 1.00 54.00 271 LEU A CA 1
ATOM 2209 C C . LEU A 1 271 ? -44.618 23.683 7.808 1.00 54.00 271 LEU A C 1
ATOM 2211 O O . LEU A 1 271 ? -44.129 23.807 6.660 1.00 54.00 271 LEU A O 1
#

pLDDT: mean 81.38, std 12.98, range [32.28, 96.31]

Radius of gyration: 26.38 Å; Cα contacts (8 Å, |Δi|>4): 228; chains: 1; bounding box: 68×41×70 Å

Secondary structure (DSSP, 8-state):
-HHHHHHHHHHHS-BTTB-SGGGGHHHHHHHHGGG--TT-HHHHHHHHHHHHHHHTT------TTHHHH-S---HHHHHHHHHGGGHHHHHHHHHHHHHHHHHHHHHTS------------HHHHHHHHHHHHHHHHHH--HHHHHHHHHHHHHHHHHHHHHHH--EES---S--S-TTS-TTT--GGGSTTPPP-GGG--PPEE---HHHHHHHHHHHHHHHHHHHHHHHHHTTTS-HHHHHHHHHHHHHHHHHTTTTSPPP-PPPPP--